Protein AF-A0A5D6UQH0-F1 (afdb_monomer_lite)

Sequence (222 aa):
MNPTPPPAPTNGVAILMAEIERIAQELRAYNKRDLPATKDQVEALVKLAERDRPLTLNVNSEAVAKQLLGKVDQQAKVFQDTGYQLINYLDDRQKALTTALDERVAALKAAEASLQATAQGIPRQVPLDVFANWRSTVGFTLGPVVLVLLTLLVTGHFSRVPKADLEQAQAEAAQYQQRNERLRKEGTFYYDQVQAYRKKFPKSAPYFPKYVPPAAPQAVAE

Radius of gyration: 34.89 Å; chains: 1; bounding box: 74×46×105 Å

Structure (mmCIF, N/CA/C/O backbone):
data_AF-A0A5D6UQH0-F1
#
_entry.id   AF-A0A5D6UQH0-F1
#
loop_
_atom_site.group_PDB
_atom_site.id
_atom_site.type_symbol
_atom_site.label_atom_id
_atom_site.label_alt_id
_atom_site.label_comp_id
_atom_site.label_asym_id
_atom_site.label_entity_id
_atom_site.label_seq_id
_atom_site.pdbx_PDB_ins_code
_atom_site.Cartn_x
_atom_site.Cartn_y
_atom_site.Cartn_z
_atom_site.occupancy
_atom_site.B_iso_or_equiv
_atom_site.auth_seq_id
_atom_site.auth_comp_id
_atom_site.auth_asym_id
_atom_site.auth_atom_id
_atom_site.pdbx_PDB_model_num
ATOM 1 N N . MET A 1 1 ? 4.243 -21.060 37.353 1.00 37.56 1 MET A N 1
ATOM 2 C CA . MET A 1 1 ? 5.474 -21.372 36.596 1.00 37.56 1 MET A CA 1
ATOM 3 C C . MET A 1 1 ? 5.614 -20.314 35.518 1.00 37.56 1 MET A C 1
ATOM 5 O O . MET A 1 1 ? 4.701 -20.182 34.716 1.00 37.56 1 MET A O 1
ATOM 9 N N . ASN A 1 2 ? 6.667 -19.499 35.580 1.00 40.62 2 ASN A N 1
ATOM 10 C CA . ASN A 1 2 ? 6.909 -18.418 34.622 1.00 40.62 2 ASN A CA 1
ATOM 11 C C . ASN A 1 2 ? 7.513 -19.023 33.343 1.00 40.62 2 ASN A C 1
ATOM 13 O O . ASN A 1 2 ? 8.544 -19.687 33.463 1.00 40.62 2 ASN A O 1
ATOM 17 N N . PRO A 1 3 ? 6.916 -18.848 32.151 1.00 51.72 3 PRO A N 1
ATOM 18 C CA . PRO A 1 3 ? 7.555 -19.271 30.916 1.00 51.72 3 PRO A CA 1
ATOM 19 C C . PRO A 1 3 ? 8.695 -18.301 30.589 1.00 51.72 3 PRO A C 1
ATOM 21 O O . PRO A 1 3 ? 8.508 -17.086 30.528 1.00 51.72 3 PRO A O 1
ATOM 24 N N . THR A 1 4 ? 9.894 -18.845 30.426 1.00 47.56 4 THR A N 1
ATOM 25 C CA . THR A 1 4 ? 11.074 -18.134 29.935 1.00 47.56 4 THR A CA 1
ATOM 26 C C . THR A 1 4 ? 10.791 -17.545 28.546 1.00 47.56 4 THR A C 1
ATOM 28 O O . THR A 1 4 ? 10.195 -18.233 27.713 1.00 47.56 4 THR A O 1
ATOM 31 N N . PRO A 1 5 ? 11.205 -16.295 28.267 1.00 52.41 5 PRO A N 1
ATOM 32 C CA . PRO A 1 5 ? 11.036 -15.707 26.946 1.00 52.41 5 PRO A CA 1
ATOM 33 C C . PRO A 1 5 ? 11.910 -16.447 25.914 1.00 52.41 5 PRO A C 1
ATOM 35 O O . PRO A 1 5 ? 13.062 -16.773 26.218 1.00 52.41 5 PRO A O 1
ATOM 38 N N . PRO A 1 6 ? 11.386 -16.733 24.708 1.00 61.78 6 PRO A N 1
ATOM 39 C CA . PRO A 1 6 ? 12.159 -17.356 23.640 1.00 61.78 6 PRO A CA 1
ATOM 40 C C . PRO A 1 6 ? 13.258 -16.409 23.115 1.00 61.78 6 PRO A C 1
ATOM 42 O O . PRO A 1 6 ? 13.116 -15.186 23.212 1.00 61.78 6 PRO A O 1
ATOM 45 N N . PRO A 1 7 ? 14.367 -16.954 22.577 1.00 58.75 7 PRO A N 1
ATOM 46 C CA . PRO A 1 7 ? 15.503 -16.168 22.102 1.00 58.75 7 PRO A CA 1
ATOM 47 C C . PRO A 1 7 ? 15.103 -15.212 20.972 1.00 58.75 7 PRO A C 1
ATOM 49 O O . PRO A 1 7 ? 14.311 -15.561 20.097 1.00 58.75 7 PRO A O 1
ATOM 52 N N . ALA A 1 8 ? 15.671 -14.002 21.000 1.00 54.31 8 ALA A N 1
ATOM 53 C CA . ALA A 1 8 ? 15.358 -12.936 20.056 1.00 54.31 8 ALA A CA 1
ATOM 54 C C . ALA A 1 8 ? 15.747 -13.326 18.611 1.00 54.31 8 ALA A C 1
ATOM 56 O O . ALA A 1 8 ? 16.913 -13.643 18.360 1.00 54.31 8 ALA A O 1
ATOM 57 N N . PRO A 1 9 ? 14.803 -13.294 17.655 1.00 55.50 9 PRO A N 1
ATOM 58 C CA . PRO A 1 9 ? 15.081 -13.621 16.263 1.00 55.50 9 PRO A CA 1
ATOM 59 C C . PRO A 1 9 ? 15.884 -12.515 15.555 1.00 55.50 9 PRO A C 1
ATOM 61 O O . PRO A 1 9 ? 15.473 -11.360 15.516 1.00 55.50 9 PRO A O 1
ATOM 64 N N . THR A 1 10 ? 17.015 -12.878 14.943 1.00 59.31 10 THR A N 1
ATOM 65 C CA . THR A 1 10 ? 17.959 -11.980 14.241 1.00 59.31 10 THR A CA 1
ATOM 66 C C . THR A 1 10 ? 17.607 -11.680 12.775 1.00 59.31 10 THR A C 1
ATOM 68 O O . THR A 1 10 ? 18.352 -10.971 12.107 1.00 59.31 10 THR A O 1
ATOM 71 N N . ASN A 1 11 ? 16.469 -12.169 12.270 1.00 63.00 11 ASN A N 1
ATOM 72 C CA . ASN A 1 11 ? 15.988 -11.928 10.903 1.00 63.00 11 ASN A CA 1
ATOM 73 C C . ASN A 1 11 ? 14.581 -11.317 10.931 1.00 63.00 11 ASN A C 1
ATOM 75 O O . ASN A 1 11 ? 13.719 -11.803 11.659 1.00 63.00 11 ASN A O 1
ATOM 79 N N . GLY A 1 12 ? 14.315 -10.303 10.096 1.00 57.12 12 GLY A N 1
ATOM 80 C CA . GLY A 1 12 ? 13.026 -9.586 10.062 1.00 57.12 12 GLY A CA 1
ATOM 81 C C . GLY A 1 12 ? 11.801 -10.488 9.851 1.00 57.12 12 GLY A C 1
ATOM 82 O O . GLY A 1 12 ? 10.748 -10.251 10.431 1.00 57.12 12 GLY A O 1
ATOM 83 N N . VAL A 1 13 ? 11.959 -11.590 9.112 1.00 65.00 13 VAL A N 1
ATOM 84 C CA . VAL A 1 13 ? 10.914 -12.617 8.934 1.00 65.00 13 VAL A CA 1
ATOM 85 C C . VAL A 1 13 ? 10.628 -13.376 10.234 1.00 65.00 13 VAL A C 1
ATOM 87 O O . VAL A 1 13 ? 9.483 -13.692 10.541 1.00 65.00 13 VAL A O 1
ATOM 90 N N . ALA A 1 14 ? 11.659 -13.641 11.032 1.00 63.66 14 ALA A N 1
ATOM 91 C CA . ALA A 1 14 ? 11.513 -14.327 12.306 1.00 63.66 14 ALA A CA 1
ATOM 92 C C . ALA A 1 14 ? 10.948 -13.395 13.400 1.00 63.66 14 ALA A C 1
ATOM 94 O O . ALA A 1 14 ? 10.237 -13.869 14.283 1.00 63.66 14 ALA A O 1
ATOM 95 N N . ILE A 1 15 ? 11.164 -12.076 13.294 1.00 67.94 15 ILE A N 1
ATOM 96 C CA . ILE A 1 15 ? 10.461 -11.065 14.105 1.00 67.94 15 ILE A CA 1
ATOM 97 C C . ILE A 1 15 ? 8.959 -11.074 13.780 1.00 67.94 15 ILE A C 1
ATOM 99 O O . ILE A 1 15 ? 8.143 -11.173 14.692 1.00 67.94 15 ILE A O 1
ATOM 103 N N . LEU A 1 16 ? 8.596 -11.070 12.491 1.00 66.31 16 LEU A N 1
ATOM 104 C CA . LEU A 1 16 ? 7.194 -11.128 12.057 1.00 66.31 16 LEU A CA 1
ATOM 105 C C . LEU A 1 16 ? 6.498 -12.424 12.496 1.00 66.31 16 LEU A C 1
ATOM 107 O O . LEU A 1 16 ? 5.366 -12.385 12.969 1.00 66.31 16 LEU A O 1
ATOM 111 N N . MET A 1 17 ? 7.173 -13.571 12.397 1.00 74.94 17 MET A N 1
ATOM 112 C CA . MET A 1 17 ? 6.624 -14.844 12.882 1.00 74.94 17 MET A CA 1
ATOM 113 C C . MET A 1 17 ? 6.407 -14.843 14.399 1.00 74.94 17 MET A C 1
ATOM 115 O O . MET A 1 17 ? 5.362 -15.302 14.862 1.00 74.94 17 MET A O 1
ATOM 119 N N . ALA A 1 18 ? 7.335 -14.271 15.172 1.00 73.50 18 ALA A N 1
ATOM 120 C CA . ALA A 1 18 ? 7.172 -14.124 16.616 1.00 73.50 18 ALA A CA 1
ATOM 121 C C . ALA A 1 18 ? 6.007 -13.179 16.979 1.00 73.50 18 ALA A C 1
ATOM 123 O O . ALA A 1 18 ? 5.261 -13.451 17.921 1.00 73.50 18 ALA A O 1
ATOM 124 N N . GLU A 1 19 ? 5.800 -12.100 16.218 1.00 70.88 19 GLU A N 1
ATOM 125 C CA . GLU A 1 19 ? 4.645 -11.208 16.390 1.00 70.88 19 GLU A CA 1
ATOM 126 C C . GLU A 1 19 ? 3.320 -11.893 16.038 1.00 70.88 19 GLU A C 1
ATOM 128 O O . GLU A 1 19 ? 2.348 -11.759 16.782 1.00 70.88 19 GLU A O 1
ATOM 133 N N . ILE A 1 20 ? 3.275 -12.682 14.961 1.00 75.62 20 ILE A N 1
ATOM 134 C CA . ILE A 1 20 ? 2.084 -13.453 14.574 1.00 75.62 20 ILE A CA 1
ATOM 135 C C . ILE A 1 20 ? 1.725 -14.475 15.656 1.00 75.62 20 ILE A C 1
ATOM 137 O O . ILE A 1 20 ? 0.556 -14.596 16.033 1.00 75.62 20 ILE A O 1
ATOM 141 N N . GLU A 1 21 ? 2.713 -15.192 16.193 1.00 77.25 21 GLU A N 1
ATOM 142 C CA . GLU A 1 21 ? 2.494 -16.142 17.285 1.00 77.25 21 GLU A CA 1
ATOM 143 C C . GLU A 1 21 ? 2.013 -15.446 18.560 1.00 77.25 21 GLU A C 1
ATOM 145 O O . GLU A 1 21 ? 1.088 -15.936 19.216 1.00 77.25 21 GLU A O 1
ATOM 150 N N . ARG A 1 22 ? 2.572 -14.275 18.879 1.00 82.88 22 ARG A N 1
ATOM 151 C CA . ARG A 1 22 ? 2.122 -13.453 20.004 1.00 82.88 22 ARG A CA 1
ATOM 152 C C . ARG A 1 22 ? 0.673 -12.996 19.825 1.00 82.88 22 ARG A C 1
ATOM 154 O O . ARG A 1 22 ? -0.133 -13.190 20.732 1.00 82.88 22 ARG A O 1
ATOM 161 N N . ILE A 1 23 ? 0.310 -12.465 18.657 1.00 71.62 23 ILE A N 1
ATOM 162 C CA . ILE A 1 23 ? -1.062 -12.030 18.349 1.00 71.62 23 ILE A CA 1
ATOM 163 C C . ILE A 1 23 ? -2.035 -13.218 18.415 1.00 71.62 23 ILE A C 1
ATOM 165 O O . ILE A 1 23 ? -3.137 -13.097 18.950 1.00 71.62 23 ILE 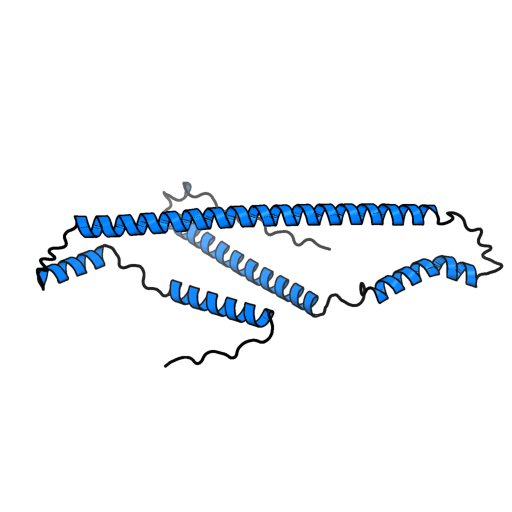A O 1
ATOM 169 N N . ALA A 1 24 ? -1.632 -14.398 17.937 1.00 73.06 24 ALA A N 1
ATOM 170 C CA . ALA A 1 24 ? -2.446 -15.609 18.022 1.00 73.06 24 ALA A CA 1
ATOM 171 C C . ALA A 1 24 ? -2.659 -16.078 19.474 1.00 73.06 24 ALA A C 1
ATOM 173 O O . ALA A 1 24 ? -3.741 -16.565 19.819 1.00 73.06 24 ALA A O 1
ATOM 174 N N . GLN A 1 25 ? -1.651 -15.933 20.336 1.00 74.38 25 GLN A N 1
ATOM 175 C CA . GLN A 1 25 ? -1.775 -16.215 21.766 1.00 74.38 25 GLN A CA 1
ATOM 176 C C . GLN A 1 25 ? -2.671 -15.192 22.472 1.00 74.38 25 GLN A C 1
ATOM 178 O O . GLN A 1 25 ? -3.535 -15.595 23.252 1.00 74.38 25 GLN A O 1
ATOM 183 N N . GLU A 1 26 ? -2.535 -13.904 22.151 1.00 71.06 26 GLU A N 1
ATOM 184 C CA . GLU A 1 26 ? -3.405 -12.843 22.667 1.00 71.06 26 GLU A CA 1
ATOM 185 C C . GLU A 1 26 ? -4.867 -13.079 22.246 1.00 71.06 26 GLU A C 1
ATOM 187 O O . GLU A 1 26 ? -5.757 -13.059 23.094 1.00 71.06 26 GLU A O 1
ATOM 192 N N . LEU A 1 27 ? -5.133 -13.436 20.985 1.00 67.56 27 LEU A N 1
ATOM 193 C CA . LEU A 1 27 ? -6.477 -13.787 20.502 1.00 67.56 27 LEU A CA 1
ATOM 194 C C . LEU A 1 27 ? -7.054 -15.030 21.192 1.00 67.56 27 LEU A C 1
ATOM 196 O O . LEU A 1 27 ? -8.237 -15.056 21.533 1.00 67.56 27 LEU A O 1
ATOM 200 N N . ARG A 1 28 ? -6.236 -16.059 21.449 1.00 70.12 28 ARG A N 1
ATOM 201 C CA . ARG A 1 28 ? -6.667 -17.229 22.236 1.00 70.12 28 ARG A CA 1
ATOM 202 C C . ARG A 1 28 ? -6.959 -16.867 23.688 1.00 70.12 28 ARG A C 1
ATOM 204 O O . ARG A 1 28 ? -7.869 -17.455 24.263 1.00 70.12 28 ARG A O 1
ATOM 211 N N . ALA A 1 29 ? -6.216 -15.933 24.277 1.00 69.38 29 ALA A N 1
ATOM 212 C CA . ALA A 1 29 ? -6.487 -15.429 25.619 1.00 69.38 29 ALA A CA 1
ATOM 213 C C . ALA A 1 29 ? -7.780 -14.598 25.655 1.00 69.38 29 ALA A C 1
ATOM 215 O O . ALA A 1 29 ? -8.591 -14.782 26.559 1.00 69.38 29 ALA A O 1
ATOM 216 N N . TYR A 1 30 ? -8.031 -13.769 24.636 1.00 61.66 30 TYR A N 1
ATOM 217 C CA . TYR A 1 30 ? -9.292 -13.037 24.481 1.00 61.66 30 TYR A CA 1
ATOM 218 C C . TYR A 1 30 ? -10.493 -13.967 24.286 1.00 61.66 30 TYR A C 1
ATOM 220 O O . TYR A 1 30 ? -11.539 -13.731 24.879 1.00 61.66 30 TYR A O 1
ATOM 228 N N . ASN A 1 31 ? -10.337 -15.055 23.528 1.00 64.94 31 ASN A N 1
ATOM 229 C CA . ASN A 1 31 ? -11.395 -16.051 23.329 1.00 64.94 31 ASN A CA 1
ATOM 230 C C . ASN A 1 31 ? -11.619 -16.960 24.557 1.00 64.94 31 ASN A C 1
ATOM 232 O O . ASN A 1 31 ? -12.625 -17.656 24.642 1.00 64.94 31 ASN A O 1
ATOM 236 N N . LYS A 1 32 ? -10.669 -16.980 25.501 1.00 63.38 32 LYS A N 1
ATOM 237 C CA . LYS A 1 32 ? -10.769 -17.682 26.792 1.00 63.38 32 LYS A CA 1
ATOM 238 C C . LYS A 1 32 ? -11.183 -16.770 27.943 1.00 63.38 32 LYS A C 1
ATOM 240 O O . LYS A 1 32 ? -11.282 -17.241 29.072 1.00 63.38 32 LYS A O 1
ATOM 245 N N . ARG A 1 33 ? -11.370 -15.474 27.691 1.00 50.66 33 ARG A N 1
ATOM 246 C CA . ARG A 1 33 ? -11.901 -14.560 28.695 1.00 50.66 33 ARG A CA 1
ATOM 247 C C . ARG A 1 33 ? -13.340 -14.984 28.953 1.00 50.66 33 ARG A C 1
ATOM 249 O O . ARG A 1 33 ? -14.122 -15.067 28.007 1.00 50.66 33 ARG A O 1
ATOM 256 N N . ASP A 1 34 ? -13.662 -15.275 30.2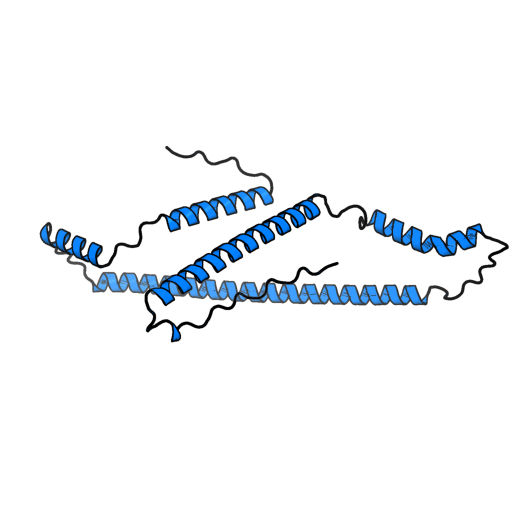09 1.00 62.31 34 ASP A N 1
ATOM 257 C CA . ASP A 1 34 ? -15.043 -15.533 30.598 1.00 62.31 34 ASP A CA 1
ATOM 258 C C . ASP A 1 34 ? -15.913 -14.384 30.080 1.00 62.31 34 ASP A C 1
ATOM 260 O O . ASP A 1 34 ? -15.512 -13.213 30.138 1.00 62.31 34 ASP A O 1
ATOM 264 N N . LEU A 1 35 ? -17.069 -14.731 29.501 1.00 59.06 35 LEU A N 1
ATOM 265 C CA . LEU A 1 35 ? -18.043 -13.751 29.029 1.00 59.06 35 LEU A CA 1
ATOM 266 C C . LEU A 1 35 ? -18.232 -12.682 30.118 1.00 59.06 35 LEU A C 1
ATOM 268 O O . LEU A 1 35 ? -18.265 -13.039 31.301 1.00 59.06 35 LEU A O 1
ATOM 272 N N . PRO A 1 36 ? -18.340 -11.388 29.758 1.00 60.50 36 PRO A N 1
ATOM 273 C CA . PRO A 1 36 ? -18.623 -10.354 30.743 1.00 60.50 36 PRO A CA 1
ATOM 274 C C . PRO A 1 36 ? -19.823 -10.803 31.574 1.00 60.50 36 PRO A C 1
ATOM 276 O O . PRO A 1 36 ? -20.811 -11.279 31.008 1.00 60.50 36 PRO A O 1
ATOM 279 N N . ALA A 1 37 ? -19.681 -10.727 32.902 1.00 60.34 37 ALA A N 1
ATOM 280 C CA . ALA A 1 37 ? -20.666 -11.235 33.846 1.00 60.34 37 ALA A CA 1
ATOM 281 C C . ALA A 1 37 ? -22.071 -10.834 33.389 1.00 60.34 37 ALA A C 1
ATOM 283 O O . ALA A 1 37 ? -22.340 -9.661 33.110 1.00 60.34 37 ALA A O 1
ATOM 284 N N . THR A 1 38 ? -22.946 -11.828 33.249 1.00 60.78 38 THR A N 1
ATOM 285 C CA . THR A 1 38 ? -24.325 -11.578 32.821 1.00 60.78 38 THR A CA 1
ATOM 286 C C . THR A 1 38 ? -24.995 -10.628 33.810 1.00 60.78 38 THR A C 1
ATOM 288 O O . THR A 1 38 ? -24.679 -10.632 35.001 1.00 60.78 38 THR A O 1
ATOM 291 N N . LYS A 1 39 ? -25.912 -9.786 33.322 1.00 57.28 39 LYS A N 1
ATOM 292 C CA . LYS A 1 39 ? -26.594 -8.763 34.131 1.00 57.28 39 LYS A CA 1
ATOM 293 C C . LYS A 1 39 ? -27.170 -9.342 35.434 1.00 57.28 39 LYS A C 1
ATOM 295 O O . LYS A 1 39 ? -27.012 -8.741 36.492 1.00 57.28 39 LYS A O 1
ATOM 300 N N . ASP A 1 40 ? -27.701 -10.560 35.363 1.00 67.38 40 ASP A N 1
ATOM 301 C CA . ASP A 1 40 ? -28.273 -11.288 36.499 1.00 67.38 40 ASP A CA 1
ATOM 302 C C . ASP A 1 40 ? -27.225 -11.679 37.561 1.00 67.38 40 ASP A C 1
ATOM 304 O O . ASP A 1 40 ? -27.509 -11.661 38.758 1.00 67.38 40 ASP A O 1
ATOM 308 N N . GLN A 1 41 ? -25.988 -11.989 37.155 1.00 60.66 41 GLN A N 1
ATOM 309 C CA . GLN A 1 41 ? -24.883 -12.302 38.072 1.00 60.66 41 GLN A CA 1
ATOM 310 C C . GLN A 1 41 ? -24.365 -11.050 38.790 1.00 60.66 41 GLN A C 1
ATOM 312 O O . GLN A 1 41 ? -24.006 -11.119 39.966 1.00 60.66 41 GLN A O 1
ATOM 317 N N . VAL A 1 42 ? -24.359 -9.903 38.105 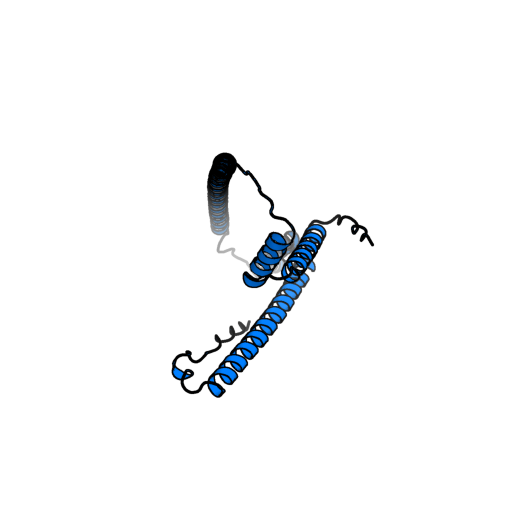1.00 64.75 42 VAL A N 1
ATOM 318 C CA . VAL A 1 42 ? -24.011 -8.612 38.716 1.00 64.75 42 VAL A CA 1
ATOM 319 C C . VAL A 1 42 ? -25.097 -8.187 39.705 1.00 64.75 42 VAL A C 1
ATOM 321 O O . VAL A 1 42 ? -24.772 -7.812 40.827 1.00 64.75 42 VAL A O 1
ATOM 324 N N . GLU A 1 43 ? -26.378 -8.325 39.353 1.00 68.75 43 GLU A N 1
ATOM 325 C CA . GLU A 1 43 ? -27.493 -8.029 40.266 1.00 68.75 43 GLU A CA 1
ATOM 326 C C . GLU A 1 43 ? -27.510 -8.951 41.499 1.00 68.75 43 GLU A C 1
ATOM 328 O O . GLU A 1 43 ? -27.779 -8.492 42.610 1.00 68.75 43 GLU A O 1
ATOM 333 N N . ALA A 1 44 ? -27.169 -10.235 41.341 1.00 69.19 44 ALA A N 1
ATOM 334 C CA . ALA A 1 44 ? -27.036 -11.167 42.461 1.00 69.19 44 ALA A CA 1
ATOM 335 C C . ALA A 1 44 ? -25.878 -10.793 43.406 1.00 69.19 44 ALA A C 1
ATOM 337 O O . ALA A 1 44 ? -26.044 -10.852 44.625 1.00 69.19 44 ALA A O 1
ATOM 338 N N . LEU A 1 45 ? -24.732 -10.364 42.865 1.00 64.25 45 LEU A N 1
ATOM 339 C CA . LEU A 1 45 ? -23.597 -9.884 43.661 1.00 64.25 45 LEU A CA 1
ATOM 340 C C . LEU A 1 45 ? -23.904 -8.563 44.373 1.00 64.25 45 LEU A C 1
ATOM 342 O O . LEU A 1 45 ? -23.516 -8.404 45.527 1.00 64.25 45 LEU A O 1
ATOM 346 N N . VAL A 1 46 ? -24.635 -7.648 43.727 1.00 69.81 46 VAL A N 1
ATOM 347 C CA . VAL A 1 46 ? -25.090 -6.392 44.344 1.00 69.81 46 VAL A CA 1
ATOM 348 C C . VAL A 1 46 ? -26.035 -6.680 45.512 1.00 69.81 46 VAL A C 1
ATOM 350 O O . VAL A 1 46 ? -25.791 -6.190 46.609 1.00 69.81 46 VAL A O 1
ATOM 353 N N . LYS A 1 47 ? -27.026 -7.568 45.345 1.00 68.62 47 LYS A N 1
ATOM 354 C CA . LYS A 1 47 ? -27.934 -7.966 46.439 1.00 68.62 47 LYS A CA 1
ATOM 355 C C . LYS A 1 47 ? -27.219 -8.668 47.597 1.00 68.62 47 LYS A C 1
ATOM 357 O O . LYS A 1 47 ? -27.590 -8.479 48.753 1.00 68.62 47 LYS A O 1
ATOM 362 N N . LEU A 1 48 ? -26.203 -9.484 47.305 1.00 63.16 48 LEU A N 1
ATOM 363 C CA . LEU A 1 48 ? -25.394 -10.140 48.336 1.00 63.16 48 LEU A CA 1
ATOM 364 C C . LEU A 1 48 ? -24.520 -9.121 49.092 1.00 63.16 48 LEU A C 1
ATOM 366 O O . LEU A 1 48 ? -24.394 -9.201 50.312 1.00 63.16 48 LEU A O 1
ATOM 370 N N . ALA A 1 49 ? -23.959 -8.141 48.378 1.00 58.22 49 ALA A N 1
ATOM 371 C CA . ALA A 1 49 ? -23.140 -7.074 48.948 1.00 58.22 49 ALA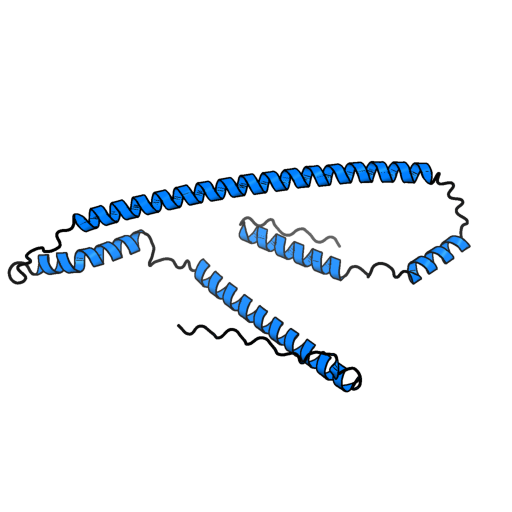 A CA 1
ATOM 372 C C . ALA A 1 49 ? -23.960 -6.073 49.785 1.00 58.22 49 ALA A C 1
ATOM 374 O O . ALA A 1 49 ? -23.502 -5.660 50.850 1.00 58.22 49 ALA A O 1
ATOM 375 N N . GLU A 1 50 ? -25.180 -5.735 49.356 1.00 59.66 50 GLU A N 1
ATOM 376 C CA . GLU A 1 50 ? -26.119 -4.876 50.094 1.00 59.66 50 GLU A CA 1
ATOM 377 C C . GLU A 1 50 ? -26.584 -5.508 51.414 1.00 59.66 50 GLU A C 1
ATOM 379 O O . GLU A 1 50 ? -26.838 -4.794 52.384 1.00 59.66 50 GLU A O 1
ATOM 384 N N . ARG A 1 51 ? -26.659 -6.846 51.477 1.00 62.09 51 ARG A N 1
ATOM 385 C CA . ARG A 1 51 ? -27.062 -7.580 52.684 1.00 62.09 51 ARG A CA 1
ATOM 386 C C . ARG A 1 51 ? -25.986 -7.581 53.773 1.00 62.09 51 ARG A C 1
ATOM 388 O O . ARG A 1 51 ? -26.323 -7.473 54.949 1.00 62.09 51 ARG A O 1
ATOM 395 N N . ASP A 1 52 ? -24.713 -7.720 53.399 1.00 55.38 52 ASP A N 1
ATOM 396 C CA . ASP A 1 52 ? -23.633 -7.981 54.364 1.00 55.38 52 ASP A CA 1
ATOM 397 C C . ASP A 1 52 ? -22.868 -6.712 54.799 1.00 55.38 52 ASP A C 1
ATOM 399 O O . ASP A 1 52 ? -22.197 -6.732 55.834 1.00 55.38 52 ASP A O 1
ATOM 403 N N . ARG A 1 53 ? -22.981 -5.584 54.077 1.00 48.59 53 ARG A N 1
ATOM 404 C CA . ARG A 1 53 ? -22.501 -4.266 54.539 1.00 48.59 53 ARG A CA 1
ATOM 405 C C . ARG A 1 53 ? -23.349 -3.138 53.944 1.00 48.59 53 ARG A C 1
ATOM 407 O O . ARG A 1 53 ? -23.228 -2.890 52.745 1.00 48.59 53 ARG A O 1
ATOM 414 N N . PRO A 1 54 ? -24.096 -2.355 54.743 1.00 46.19 54 PRO A N 1
ATOM 415 C CA . PRO A 1 54 ? -24.606 -1.081 54.263 1.00 46.19 54 PRO A CA 1
ATOM 416 C C . PRO A 1 54 ? -23.409 -0.132 54.116 1.00 46.19 54 PRO A C 1
ATOM 418 O O . PRO A 1 54 ? -23.022 0.565 55.052 1.00 46.19 54 PRO A O 1
ATOM 421 N N . LEU A 1 55 ? -22.755 -0.144 52.954 1.00 52.34 55 LEU A N 1
ATOM 422 C CA . LEU A 1 55 ? -21.798 0.894 52.596 1.00 52.34 55 LEU A CA 1
ATOM 423 C C . LEU A 1 55 ? -22.593 2.176 52.359 1.00 52.34 55 LEU A C 1
ATOM 425 O O . LEU A 1 55 ? -23.070 2.438 51.258 1.00 52.34 55 LEU A O 1
ATOM 429 N N . THR A 1 56 ? -22.703 3.006 53.392 1.00 48.44 56 THR A N 1
ATOM 430 C CA . THR A 1 56 ? -22.986 4.434 53.241 1.00 48.44 56 THR A CA 1
ATOM 431 C C . THR A 1 56 ? -21.767 5.099 52.601 1.00 48.44 56 THR A C 1
ATOM 433 O O . THR A 1 56 ? -20.981 5.808 53.225 1.00 48.44 56 THR A O 1
ATOM 436 N N . LEU A 1 57 ? -21.579 4.822 51.313 1.00 49.12 57 LEU A N 1
ATOM 437 C CA . LEU A 1 57 ? -20.655 5.531 50.450 1.00 49.12 57 LEU A CA 1
ATOM 438 C C . LEU A 1 57 ? -21.237 6.929 50.237 1.00 49.12 57 LEU A C 1
ATOM 440 O O . LEU A 1 57 ? -22.031 7.165 49.330 1.00 49.12 57 LEU A O 1
ATOM 444 N N . ASN A 1 58 ? -20.842 7.860 51.103 1.00 47.75 58 ASN A N 1
ATOM 445 C CA . ASN A 1 58 ? -21.048 9.288 50.902 1.00 47.75 58 ASN A CA 1
ATOM 446 C C . ASN A 1 58 ? -20.096 9.759 49.787 1.00 47.75 58 ASN A C 1
ATOM 448 O O . ASN A 1 58 ? -19.129 10.484 50.019 1.00 47.75 58 ASN A O 1
ATOM 452 N N . VAL A 1 59 ? -20.293 9.235 48.575 1.00 52.88 59 VAL A N 1
ATOM 453 C CA . VAL A 1 59 ? -19.610 9.730 47.388 1.00 52.88 59 VAL A CA 1
ATOM 454 C C . VAL A 1 59 ? -20.361 10.982 46.999 1.00 52.88 59 VAL A C 1
ATOM 456 O O . VAL A 1 59 ? -21.551 10.933 46.702 1.00 52.88 59 VAL A O 1
ATOM 459 N N . ASN A 1 60 ? -19.673 12.115 47.019 1.00 56.34 60 ASN A N 1
ATOM 460 C CA . ASN A 1 60 ? -20.214 13.342 46.469 1.00 56.34 60 ASN A CA 1
ATOM 461 C C . ASN A 1 60 ? -20.287 13.153 44.941 1.00 56.34 60 ASN A C 1
ATOM 463 O O . ASN A 1 60 ? -19.318 13.406 44.223 1.00 56.34 60 ASN A O 1
ATOM 467 N N . SER A 1 61 ? -21.391 12.568 44.466 1.00 56.28 61 SER A N 1
ATOM 468 C CA . SER A 1 61 ? -21.590 12.076 43.096 1.00 56.28 61 SER A CA 1
ATOM 469 C C . SER A 1 61 ? -21.309 13.148 42.044 1.00 56.28 61 SER A C 1
ATOM 471 O O . SER A 1 61 ? -20.824 12.850 40.957 1.00 56.28 61 SER A O 1
ATOM 473 N N . GLU A 1 62 ? -21.531 14.412 42.402 1.00 59.88 62 GLU A N 1
ATOM 474 C CA . GLU A 1 62 ? -21.224 15.585 41.586 1.00 59.88 62 GLU A CA 1
ATOM 475 C C . GLU A 1 62 ? -19.718 15.807 41.380 1.00 59.88 62 GLU A C 1
ATOM 477 O O . GLU A 1 62 ? -19.282 16.165 40.284 1.00 59.88 62 GLU A O 1
ATOM 482 N N . ALA A 1 63 ? -18.902 15.570 42.411 1.00 65.81 63 ALA A N 1
ATOM 483 C CA . ALA A 1 63 ? -17.451 15.720 42.333 1.00 65.81 63 ALA A CA 1
ATOM 484 C C . ALA A 1 63 ? -16.824 14.621 41.463 1.00 65.81 63 ALA A C 1
ATOM 486 O O . ALA A 1 63 ? -15.960 14.902 40.632 1.00 65.81 63 ALA A O 1
ATOM 487 N N . VAL A 1 64 ? -17.312 13.384 41.595 1.00 64.69 64 VAL A N 1
ATOM 488 C CA . VAL A 1 64 ? -16.866 12.258 40.760 1.00 64.69 64 VAL A CA 1
ATOM 489 C C . VAL A 1 64 ? -17.321 12.437 39.311 1.00 64.69 64 VAL A C 1
ATOM 491 O O . VAL A 1 64 ? -16.523 12.223 38.399 1.00 64.69 64 VAL A O 1
ATOM 494 N N . ALA A 1 65 ? -18.550 12.910 39.082 1.00 66.69 65 ALA A N 1
ATOM 495 C CA . ALA A 1 65 ? -19.041 13.225 37.741 1.00 66.69 65 ALA A CA 1
ATOM 496 C C . ALA A 1 65 ? -18.208 14.326 37.063 1.00 66.69 65 ALA A C 1
ATOM 498 O O . ALA A 1 65 ? -17.795 14.150 35.919 1.00 66.69 65 ALA A O 1
ATOM 499 N N . LYS A 1 66 ? -17.877 15.420 37.769 1.00 70.75 66 LYS A N 1
ATOM 500 C CA . LYS A 1 66 ? -16.989 16.477 37.245 1.00 70.75 66 LYS A CA 1
ATOM 501 C C . LYS A 1 66 ? -15.592 15.958 36.912 1.00 70.75 66 LYS A C 1
ATOM 503 O O . LYS A 1 66 ? -15.026 16.331 35.887 1.00 70.75 66 LYS A O 1
ATOM 508 N N . GLN A 1 67 ? -15.036 15.087 37.752 1.00 70.25 67 GLN A N 1
ATOM 509 C CA . GLN A 1 67 ? -13.705 14.527 37.529 1.00 70.25 67 GLN A CA 1
ATOM 510 C C . GLN A 1 67 ? -13.680 13.538 36.352 1.00 70.25 67 GLN A C 1
ATOM 512 O O . GLN A 1 67 ? -12.708 13.511 35.596 1.00 70.25 67 GLN A O 1
ATOM 517 N N . LEU A 1 68 ? -14.749 12.756 36.167 1.00 70.62 68 LEU A N 1
ATOM 518 C CA . LEU A 1 68 ? -14.918 11.874 35.011 1.00 70.62 68 LEU A CA 1
ATOM 519 C C . LEU A 1 68 ? -15.124 12.673 33.720 1.00 70.62 68 LEU A C 1
ATOM 521 O O . LEU A 1 68 ? -14.434 12.397 32.744 1.00 70.62 68 LEU A O 1
ATOM 525 N N . LEU A 1 69 ? -15.986 13.695 33.728 1.00 73.69 69 LEU A N 1
ATOM 526 C CA . LEU A 1 69 ? -16.214 14.576 32.575 1.00 73.69 69 LEU A CA 1
ATOM 527 C C . LEU A 1 69 ? -14.922 15.268 32.124 1.00 73.69 69 LEU A C 1
ATOM 529 O O . LEU A 1 69 ? -14.572 15.191 30.952 1.00 73.69 69 LEU A O 1
ATOM 533 N N . GLY A 1 70 ? -14.143 15.832 33.055 1.00 78.38 70 GLY A N 1
ATOM 534 C CA . GLY A 1 70 ? -12.866 16.469 32.713 1.00 78.38 70 GLY A CA 1
ATOM 535 C C . GLY A 1 70 ? -11.840 15.504 32.101 1.00 78.38 70 GLY A C 1
ATOM 536 O O . GLY A 1 70 ? -11.082 15.888 31.209 1.00 78.38 70 GLY A O 1
ATOM 537 N N . LYS A 1 71 ? -11.831 14.234 32.532 1.00 79.12 71 LYS A N 1
ATOM 538 C CA . LYS A 1 71 ? -10.978 13.198 31.926 1.00 79.12 71 LYS A CA 1
ATOM 539 C C . LYS A 1 71 ? -11.475 12.762 30.549 1.00 79.12 71 LYS A C 1
ATOM 541 O O . LYS A 1 71 ? -10.648 12.522 29.673 1.00 79.12 71 LYS A O 1
ATOM 546 N N . VAL A 1 72 ? -12.790 12.676 30.354 1.00 80.88 72 VAL A N 1
ATOM 547 C CA . VAL A 1 72 ? -13.393 12.369 29.049 1.00 80.88 72 VAL A CA 1
ATOM 548 C C . VAL A 1 72 ? -13.093 13.484 28.047 1.00 80.88 72 VAL A C 1
ATOM 550 O O . VAL A 1 72 ? -12.670 13.178 26.938 1.00 80.88 72 VAL A O 1
ATOM 553 N N . ASP A 1 73 ? -13.187 14.754 28.443 1.00 83.44 73 ASP A N 1
ATOM 554 C CA . ASP A 1 73 ? -12.845 15.889 27.574 1.00 83.44 73 ASP A CA 1
ATOM 555 C C . ASP A 1 73 ? -11.359 15.901 27.187 1.00 83.44 73 ASP A C 1
ATOM 557 O O . ASP A 1 73 ? -11.008 16.163 26.034 1.00 83.44 73 ASP A O 1
ATOM 561 N N . GLN A 1 74 ? -10.464 15.570 28.126 1.00 82.44 74 GLN A N 1
ATOM 562 C CA . GLN A 1 74 ? -9.040 15.401 27.821 1.00 82.44 74 GLN A CA 1
ATOM 563 C C . GLN A 1 74 ? -8.798 14.250 26.842 1.00 82.44 74 GLN A C 1
ATOM 565 O O . GLN A 1 74 ? -8.042 14.413 25.886 1.00 82.44 74 GLN A O 1
ATOM 570 N N . GLN A 1 75 ? -9.445 13.101 27.047 1.00 78.12 75 GLN A N 1
ATOM 571 C CA . GLN A 1 75 ? -9.319 11.964 26.136 1.00 78.12 75 GLN A CA 1
ATOM 572 C C . GLN A 1 75 ? -9.903 12.267 24.753 1.00 78.12 75 GLN A C 1
ATOM 574 O O . GLN A 1 75 ? -9.293 11.894 23.754 1.00 78.12 75 GLN A O 1
ATOM 579 N N . ALA A 1 76 ? -11.027 12.982 24.682 1.00 85.38 76 ALA A N 1
ATOM 580 C CA . ALA A 1 76 ? -11.634 13.407 23.428 1.00 85.38 76 ALA A CA 1
ATOM 581 C C . ALA A 1 76 ? -10.690 14.319 22.633 1.00 85.38 76 ALA A C 1
ATOM 583 O O . ALA A 1 76 ? -10.492 14.084 21.443 1.00 85.38 76 ALA A O 1
ATOM 584 N N . LYS A 1 77 ? -10.032 15.286 23.293 1.00 88.62 77 LYS A N 1
ATOM 585 C CA . LYS A 1 77 ? -9.008 16.131 22.655 1.00 88.62 77 LYS A CA 1
ATOM 586 C C . LYS A 1 77 ? -7.826 15.324 22.129 1.00 88.62 77 LYS A C 1
ATOM 588 O O . LYS A 1 77 ? -7.461 15.487 20.973 1.00 88.62 77 LYS A O 1
ATOM 593 N N . VAL A 1 78 ? -7.279 14.408 22.931 1.00 88.69 78 VAL A N 1
ATOM 594 C CA . VAL A 1 78 ? -6.158 13.554 22.498 1.00 88.69 78 VAL A CA 1
ATOM 595 C C . VAL A 1 78 ? -6.547 12.700 21.290 1.00 88.69 78 VAL A C 1
ATOM 597 O O . VAL A 1 78 ? -5.765 12.576 20.349 1.00 88.69 78 VAL A O 1
ATOM 600 N N . PHE A 1 79 ? -7.760 12.140 21.280 1.00 87.38 79 PHE A N 1
ATOM 601 C CA . PHE A 1 79 ? -8.274 11.401 20.127 1.00 87.38 79 PHE A CA 1
ATOM 602 C C . PHE A 1 79 ? -8.407 12.286 18.889 1.00 87.38 79 PHE A C 1
ATOM 604 O O . PHE A 1 79 ? -8.036 11.861 17.797 1.00 87.38 79 PHE A O 1
ATOM 611 N N . GLN A 1 80 ? -8.914 13.507 19.055 1.00 90.69 80 GLN A N 1
ATOM 612 C CA . GLN A 1 80 ? -9.089 14.452 17.960 1.00 90.69 80 GLN A CA 1
ATOM 613 C C . GLN A 1 80 ? -7.737 14.878 17.370 1.00 90.69 80 GLN A C 1
ATOM 615 O O . GLN A 1 80 ? -7.556 14.807 16.157 1.00 90.69 80 GLN A O 1
ATOM 620 N N . ASP A 1 81 ? -6.767 15.217 18.222 1.00 92.75 81 ASP A N 1
ATOM 621 C CA . ASP A 1 81 ? -5.409 15.593 17.818 1.00 92.75 81 ASP A CA 1
ATOM 622 C C . ASP A 1 81 ? -4.696 14.433 17.112 1.00 92.75 81 ASP A C 1
ATOM 624 O O . ASP A 1 81 ? -4.103 14.616 16.049 1.00 92.75 81 ASP A O 1
ATOM 628 N N . THR A 1 82 ? -4.817 13.216 17.653 1.00 89.19 82 THR A N 1
ATOM 629 C CA . THR A 1 82 ? -4.263 12.005 17.026 1.00 89.19 82 THR A CA 1
ATOM 630 C C . THR A 1 82 ? -4.932 11.731 15.676 1.00 89.19 82 THR A C 1
ATOM 632 O O . THR A 1 82 ? -4.263 11.361 14.711 1.00 89.19 82 THR A O 1
ATOM 635 N N . GLY A 1 83 ? -6.246 11.954 15.579 1.00 88.44 83 GLY A N 1
ATOM 636 C CA . GLY A 1 83 ? -6.998 11.852 14.332 1.00 88.44 83 GLY A CA 1
ATOM 637 C C . GLY A 1 83 ? -6.495 12.833 13.272 1.00 88.44 83 GLY A C 1
ATOM 638 O O . GLY A 1 83 ? -6.228 12.423 12.143 1.00 88.44 83 GLY A O 1
ATOM 639 N N . TYR A 1 84 ? -6.286 14.101 13.636 1.00 92.94 84 TYR A N 1
ATOM 640 C CA . TYR A 1 84 ? -5.726 15.102 12.723 1.00 92.94 84 TYR A CA 1
ATOM 641 C C . TYR A 1 84 ? -4.294 14.771 12.296 1.00 92.94 84 TYR A C 1
ATOM 643 O O . TYR A 1 84 ? -3.963 14.905 11.119 1.00 92.94 84 TYR A O 1
ATOM 651 N N . GLN A 1 85 ? -3.453 14.287 13.213 1.00 92.06 85 GLN A N 1
ATOM 652 C CA . GLN A 1 85 ? -2.099 13.842 12.878 1.00 92.06 85 GLN A CA 1
ATOM 653 C C . GLN A 1 85 ? -2.105 12.677 11.885 1.00 92.06 85 GLN A C 1
ATOM 655 O O . GLN A 1 85 ? -1.327 12.685 10.933 1.00 92.06 85 GLN A O 1
ATOM 660 N N . LEU A 1 86 ? -3.000 11.701 12.069 1.00 90.62 86 LEU A N 1
ATOM 661 C CA . LEU A 1 86 ? -3.127 10.570 11.152 1.00 90.62 86 LEU A CA 1
ATOM 662 C C . LEU A 1 86 ? -3.593 11.017 9.763 1.00 90.62 86 LEU A C 1
ATOM 664 O O . LEU A 1 86 ? -3.045 10.554 8.766 1.00 90.62 86 LEU A O 1
ATOM 668 N N . ILE A 1 87 ? -4.572 11.922 9.692 1.00 94.19 87 ILE A N 1
ATOM 669 C CA . ILE A 1 87 ? -5.062 12.467 8.419 1.00 94.19 87 ILE A CA 1
ATOM 670 C C . ILE A 1 87 ? -3.934 13.195 7.682 1.00 94.19 87 ILE A C 1
ATOM 672 O O . ILE A 1 87 ? -3.699 12.906 6.511 1.00 94.19 87 ILE A O 1
ATOM 676 N N . ASN A 1 88 ? -3.196 14.069 8.371 1.00 94.19 88 ASN A N 1
ATOM 677 C CA . ASN A 1 88 ? -2.077 14.796 7.770 1.00 94.19 88 ASN A CA 1
ATOM 678 C C . ASN A 1 88 ? -0.975 13.840 7.293 1.00 94.19 88 ASN A C 1
ATOM 680 O O . ASN A 1 88 ? -0.490 13.965 6.174 1.00 94.19 88 ASN A O 1
ATOM 684 N N . TYR A 1 89 ? -0.633 12.833 8.101 1.00 93.75 89 TYR A N 1
ATOM 685 C CA . TYR A 1 89 ? 0.350 11.820 7.721 1.00 93.75 89 TYR A CA 1
ATOM 686 C C . TYR A 1 89 ? -0.072 11.031 6.472 1.00 93.75 89 TYR A C 1
ATOM 688 O O . TYR A 1 89 ? 0.752 10.757 5.596 1.00 93.75 89 TYR A O 1
ATOM 696 N N . LEU A 1 90 ? -1.350 10.652 6.379 1.00 93.44 90 LEU A N 1
ATOM 697 C CA . LEU A 1 90 ? -1.882 9.951 5.212 1.00 93.44 90 LEU A CA 1
ATOM 698 C C . LEU A 1 90 ? -1.869 10.839 3.964 1.00 93.44 90 LEU A C 1
ATOM 700 O O . LEU A 1 90 ? -1.485 10.353 2.901 1.00 93.44 90 LEU A O 1
ATOM 704 N N . ASP A 1 91 ? -2.224 12.118 4.092 1.00 95.25 91 ASP A N 1
ATOM 705 C CA . ASP A 1 91 ? -2.205 13.074 2.980 1.00 95.25 91 ASP A CA 1
ATOM 706 C C . ASP A 1 91 ? -0.773 13.322 2.467 1.00 95.25 91 ASP A C 1
ATOM 708 O O . ASP A 1 91 ? -0.514 13.261 1.263 1.00 95.25 91 ASP A O 1
ATOM 712 N N . ASP A 1 92 ? 0.194 13.491 3.372 1.00 94.06 92 ASP A N 1
ATOM 713 C CA . ASP A 1 92 ? 1.609 13.647 3.015 1.00 94.06 92 ASP A CA 1
ATOM 714 C C . ASP A 1 92 ? 2.164 12.397 2.326 1.00 94.06 92 ASP A C 1
ATOM 716 O O . ASP A 1 92 ? 2.855 12.482 1.304 1.00 94.06 92 ASP A O 1
ATOM 720 N N . ARG A 1 93 ? 1.824 11.209 2.841 1.00 93.19 93 ARG A N 1
ATOM 721 C CA . ARG A 1 93 ? 2.236 9.939 2.234 1.00 93.19 93 ARG A CA 1
ATOM 722 C C . ARG A 1 93 ? 1.595 9.730 0.867 1.00 93.19 93 ARG A C 1
ATOM 724 O O . ARG A 1 93 ? 2.261 9.221 -0.036 1.00 93.19 93 ARG A O 1
ATOM 731 N N . GLN A 1 94 ? 0.333 10.121 0.705 1.00 93.62 94 GLN A N 1
ATOM 732 C CA . GLN A 1 94 ? -0.345 10.077 -0.583 1.00 93.62 94 GLN A CA 1
ATOM 733 C C . GLN A 1 94 ? 0.371 10.986 -1.581 1.00 93.62 94 GLN A C 1
ATOM 735 O O . GLN A 1 94 ? 0.770 10.496 -2.631 1.00 93.62 94 GLN A O 1
ATOM 740 N N . LYS A 1 95 ? 0.634 12.253 -1.233 1.00 93.44 95 LYS A N 1
ATOM 741 C CA . LYS A 1 95 ? 1.383 13.187 -2.093 1.00 93.44 95 LYS A CA 1
ATOM 742 C C . LYS A 1 95 ? 2.745 12.635 -2.499 1.00 93.44 95 LYS A C 1
ATOM 744 O O . LYS A 1 95 ? 3.075 12.663 -3.679 1.00 93.44 95 LYS A O 1
ATOM 749 N N . ALA A 1 96 ? 3.507 12.090 -1.551 1.00 92.38 96 ALA A N 1
ATOM 750 C CA . ALA A 1 96 ? 4.816 11.508 -1.835 1.00 92.38 96 ALA A CA 1
ATOM 751 C C . ALA A 1 96 ? 4.734 10.341 -2.833 1.00 92.38 96 ALA A C 1
ATOM 753 O O . ALA A 1 96 ? 5.557 10.247 -3.744 1.00 92.38 96 ALA A O 1
ATOM 754 N N . LEU A 1 97 ? 3.730 9.468 -2.689 1.00 91.00 97 LEU A N 1
ATOM 755 C CA . LEU A 1 97 ? 3.505 8.367 -3.625 1.00 91.00 97 LEU A CA 1
ATOM 756 C C . LEU A 1 97 ? 3.110 8.866 -5.013 1.00 91.00 97 LEU A C 1
ATOM 758 O O . LEU A 1 97 ? 3.631 8.342 -5.994 1.00 91.00 97 LEU A O 1
ATOM 762 N N . THR A 1 98 ? 2.236 9.870 -5.110 1.00 93.62 98 THR A N 1
ATOM 763 C CA . THR A 1 98 ? 1.841 10.441 -6.404 1.00 93.62 98 THR A CA 1
ATOM 764 C C . THR A 1 98 ? 3.043 11.055 -7.118 1.00 93.62 98 THR A C 1
ATOM 766 O O . THR A 1 98 ? 3.283 10.732 -8.277 1.00 93.62 98 THR A O 1
ATOM 769 N N . THR A 1 99 ? 3.864 11.838 -6.409 1.00 94.25 99 THR A N 1
ATOM 770 C CA . THR A 1 99 ? 5.093 12.425 -6.965 1.00 94.25 99 THR A CA 1
ATOM 771 C C . THR A 1 99 ? 6.065 11.349 -7.449 1.00 94.25 99 THR A C 1
ATOM 773 O O . THR A 1 99 ? 6.577 11.431 -8.563 1.00 94.25 99 THR A O 1
ATOM 776 N N . ALA A 1 100 ? 6.286 10.298 -6.652 1.00 90.81 100 ALA A N 1
ATOM 777 C CA . ALA A 1 100 ? 7.152 9.192 -7.053 1.00 90.81 100 ALA A CA 1
ATOM 778 C C . ALA A 1 100 ? 6.603 8.445 -8.282 1.00 90.81 100 ALA A C 1
ATOM 780 O O . ALA A 1 100 ? 7.376 7.987 -9.126 1.00 90.81 100 ALA A O 1
ATOM 781 N N . LEU A 1 101 ? 5.278 8.314 -8.400 1.00 93.31 101 LEU A N 1
ATOM 782 C CA . LEU A 1 101 ? 4.642 7.705 -9.565 1.00 93.31 101 LEU A CA 1
ATOM 783 C C . LEU A 1 101 ? 4.864 8.558 -10.821 1.00 93.31 101 LEU A C 1
ATOM 785 O O . LEU A 1 101 ? 5.252 8.019 -11.858 1.00 93.31 101 LEU A O 1
ATOM 789 N N . ASP A 1 102 ? 4.684 9.874 -10.715 1.00 92.94 102 ASP A N 1
ATOM 790 C CA . ASP A 1 102 ? 4.889 10.815 -11.819 1.00 92.94 102 ASP A CA 1
ATOM 791 C C . ASP A 1 102 ? 6.343 10.799 -12.312 1.00 92.94 102 ASP A C 1
ATOM 793 O O . ASP A 1 102 ? 6.590 10.722 -13.519 1.00 92.94 102 ASP A O 1
ATOM 797 N N . GLU A 1 103 ? 7.315 10.765 -11.395 1.00 91.25 103 GLU A N 1
ATOM 798 C CA . GLU A 1 103 ? 8.735 10.611 -11.732 1.00 91.25 103 GLU A CA 1
ATOM 799 C C . GLU A 1 103 ? 9.012 9.299 -12.479 1.00 91.25 103 GLU A C 1
ATOM 801 O O . GLU A 1 103 ? 9.725 9.284 -13.488 1.00 91.25 103 GLU A O 1
ATOM 806 N N . ARG A 1 104 ? 8.426 8.183 -12.025 1.00 88.25 104 ARG A N 1
ATOM 807 C CA . ARG A 1 104 ? 8.585 6.872 -12.677 1.00 88.25 104 ARG A CA 1
ATOM 808 C C . ARG A 1 104 ? 7.965 6.853 -14.068 1.00 88.25 104 ARG A C 1
ATOM 810 O O . ARG A 1 104 ? 8.573 6.312 -14.990 1.00 88.25 104 ARG A O 1
ATOM 817 N N . VAL A 1 105 ? 6.794 7.461 -14.239 1.00 94.06 105 VAL A N 1
ATOM 818 C CA . VAL A 1 105 ? 6.135 7.576 -15.545 1.00 94.06 105 VAL A CA 1
ATOM 819 C C . VAL A 1 105 ? 6.959 8.449 -16.493 1.00 94.06 105 VAL A C 1
ATOM 821 O O . VAL A 1 105 ? 7.129 8.088 -17.658 1.00 94.06 105 VAL A O 1
ATOM 824 N N . ALA A 1 106 ? 7.521 9.559 -16.012 1.00 91.62 106 ALA A N 1
ATOM 825 C CA . ALA A 1 106 ? 8.405 10.405 -16.811 1.00 91.62 106 ALA A CA 1
ATOM 826 C C . ALA A 1 106 ? 9.679 9.656 -17.240 1.00 91.62 106 ALA A C 1
ATOM 828 O O . ALA A 1 106 ? 10.052 9.699 -18.414 1.00 91.62 106 ALA A O 1
ATOM 829 N N . ALA A 1 107 ? 10.302 8.910 -16.322 1.00 88.94 107 ALA A N 1
ATOM 830 C CA . ALA A 1 107 ? 11.472 8.087 -16.621 1.00 88.94 107 ALA A CA 1
ATOM 831 C C . ALA A 1 107 ? 11.164 6.990 -17.655 1.00 88.94 107 ALA A C 1
ATOM 833 O O . ALA A 1 107 ? 11.957 6.770 -18.569 1.00 88.94 107 ALA A O 1
ATOM 834 N N . LEU A 1 108 ? 9.998 6.340 -17.555 1.00 85.62 108 LEU A N 1
ATOM 835 C CA . LEU A 1 108 ? 9.557 5.343 -18.533 1.00 85.62 108 LEU A CA 1
ATOM 836 C C . LEU A 1 108 ? 9.337 5.956 -19.917 1.00 85.62 108 LEU A C 1
ATOM 838 O O . LEU A 1 108 ? 9.824 5.402 -20.896 1.00 85.62 108 LEU A O 1
ATOM 842 N N . LYS A 1 109 ? 8.690 7.124 -20.008 1.00 91.62 109 LYS A N 1
ATOM 843 C CA . LYS A 1 109 ? 8.521 7.833 -21.288 1.00 91.62 109 LYS A CA 1
ATOM 844 C C . LYS A 1 109 ? 9.860 8.233 -21.910 1.00 91.62 109 LYS A C 1
ATOM 846 O O . LYS A 1 109 ? 10.033 8.123 -23.120 1.00 91.62 109 LYS A O 1
ATOM 851 N N . ALA A 1 110 ? 10.821 8.672 -21.097 1.00 88.06 110 ALA A N 1
ATOM 852 C CA . ALA A 1 110 ? 12.166 8.990 -21.575 1.00 88.06 110 ALA A CA 1
ATOM 853 C C . ALA A 1 110 ? 12.909 7.739 -22.081 1.00 88.06 110 ALA A C 1
ATOM 855 O O . ALA A 1 110 ? 13.581 7.795 -23.112 1.00 88.06 110 ALA A O 1
ATOM 856 N N . ALA A 1 111 ? 12.760 6.605 -21.389 1.00 83.81 111 ALA A N 1
ATOM 857 C CA . ALA A 1 111 ? 13.313 5.324 -21.819 1.00 83.81 111 ALA A CA 1
ATOM 858 C C . ALA A 1 111 ? 12.645 4.799 -23.102 1.00 83.81 111 ALA A C 1
ATOM 860 O O . ALA A 1 111 ? 13.321 4.271 -23.978 1.00 83.81 111 ALA A O 1
ATOM 861 N N . GLU A 1 112 ? 11.334 4.982 -23.252 1.00 87.25 112 GLU A N 1
ATOM 862 C CA . GLU A 1 112 ? 10.614 4.639 -24.480 1.00 87.25 112 GLU A CA 1
ATOM 863 C C . GLU A 1 112 ? 11.106 5.483 -25.663 1.00 87.25 112 GLU A C 1
ATOM 865 O O . GLU A 1 112 ? 11.426 4.939 -26.720 1.00 87.25 112 GLU A O 1
ATOM 870 N N . ALA A 1 113 ? 11.262 6.796 -25.470 1.00 85.88 113 ALA A N 1
ATOM 871 C CA . ALA A 1 113 ? 11.775 7.692 -26.502 1.00 85.88 113 ALA A CA 1
ATOM 872 C C . ALA A 1 113 ? 13.214 7.341 -26.923 1.00 85.88 113 ALA A C 1
ATOM 874 O O . ALA A 1 113 ? 13.528 7.358 -28.116 1.00 85.88 113 ALA A O 1
ATOM 875 N N . SER A 1 114 ? 14.090 6.979 -25.977 1.00 81.25 114 SER A N 1
ATOM 876 C CA . SER A 1 114 ? 15.465 6.568 -26.297 1.00 81.25 114 SER A CA 1
ATOM 877 C C . SER A 1 114 ? 15.510 5.230 -27.040 1.00 81.25 114 SER A C 1
ATOM 879 O O . SER A 1 114 ? 16.285 5.068 -27.991 1.00 81.25 114 SER A O 1
ATOM 881 N N . LEU A 1 115 ? 14.632 4.296 -26.669 1.00 81.38 115 LEU A N 1
ATOM 882 C CA . LEU A 1 115 ? 14.495 3.009 -27.340 1.00 81.38 115 LEU A CA 1
ATOM 883 C C . LEU A 1 115 ? 13.936 3.178 -28.757 1.00 81.38 115 LEU A C 1
ATOM 885 O O . LEU A 1 115 ? 14.447 2.566 -29.692 1.00 81.38 115 LEU A O 1
ATOM 889 N N . GLN A 1 116 ? 12.963 4.071 -28.947 1.00 82.88 116 GLN A N 1
ATOM 890 C CA . GLN A 1 116 ? 12.411 4.399 -30.260 1.00 82.88 116 GLN A CA 1
ATOM 891 C C . GLN A 1 116 ? 13.439 5.104 -31.158 1.00 82.88 116 GLN A C 1
ATOM 893 O O . GLN A 1 116 ? 13.559 4.754 -32.333 1.00 82.88 116 GLN A O 1
ATOM 898 N N . ALA A 1 117 ? 14.222 6.042 -30.617 1.00 81.50 117 ALA A N 1
ATOM 899 C CA . ALA A 1 117 ? 15.307 6.698 -31.348 1.00 81.50 117 ALA A CA 1
ATOM 900 C C . ALA A 1 117 ? 16.388 5.693 -31.775 1.00 81.50 117 ALA A C 1
ATOM 902 O O . ALA A 1 117 ? 16.852 5.712 -32.916 1.00 81.50 117 ALA A O 1
ATOM 903 N N . THR A 1 118 ? 16.727 4.753 -30.889 1.00 78.00 118 THR A N 1
ATOM 904 C CA . THR A 1 118 ? 17.666 3.670 -31.201 1.00 78.00 118 THR A CA 1
ATOM 905 C C . THR A 1 118 ? 17.088 2.736 -32.264 1.00 78.00 118 THR A C 1
ATOM 907 O O . THR A 1 118 ? 17.779 2.401 -33.221 1.00 78.00 118 THR A O 1
ATOM 910 N N . ALA A 1 119 ? 15.804 2.379 -32.171 1.00 73.50 119 ALA A N 1
ATOM 911 C CA . ALA A 1 119 ? 15.126 1.548 -33.163 1.00 73.50 119 ALA A CA 1
ATOM 912 C C . ALA A 1 119 ? 15.072 2.200 -34.558 1.00 73.50 119 ALA A C 1
ATOM 914 O O . ALA A 1 119 ? 15.153 1.498 -35.564 1.00 73.50 119 ALA A O 1
ATOM 915 N N . GLN A 1 120 ? 14.965 3.531 -34.638 1.00 75.62 120 GLN A N 1
ATOM 916 C CA . GLN A 1 120 ? 15.007 4.266 -35.909 1.00 75.62 120 GLN A CA 1
ATOM 917 C C . GLN A 1 120 ? 16.420 4.368 -36.501 1.00 75.62 120 GLN A C 1
ATOM 919 O O . GLN A 1 120 ? 16.556 4.443 -37.721 1.00 75.62 120 GLN A O 1
ATOM 924 N N . GLY A 1 121 ? 17.461 4.342 -35.663 1.00 70.31 121 GLY A N 1
ATOM 925 C CA . GLY A 1 121 ? 18.861 4.346 -36.094 1.00 70.31 121 GLY A CA 1
ATOM 926 C C . GLY A 1 121 ? 19.366 2.999 -36.625 1.00 70.31 121 GLY A C 1
ATOM 927 O O . GLY A 1 121 ? 20.431 2.951 -37.240 1.00 70.31 121 GLY A O 1
ATOM 928 N N . ILE A 1 122 ? 18.623 1.906 -36.419 1.00 68.00 122 ILE A N 1
ATOM 929 C CA . ILE A 1 122 ? 18.990 0.587 -36.944 1.00 68.00 122 ILE A CA 1
ATOM 930 C C . ILE A 1 122 ? 18.630 0.532 -38.439 1.00 68.00 122 ILE A C 1
ATOM 932 O O . ILE A 1 122 ? 17.453 0.663 -38.792 1.00 68.00 122 ILE A O 1
ATOM 936 N N . PRO A 1 123 ? 19.605 0.315 -39.344 1.00 65.38 123 PRO A N 1
ATOM 937 C CA . PRO A 1 123 ? 19.325 0.183 -40.767 1.00 65.38 123 PRO A CA 1
ATOM 938 C C . PRO A 1 123 ? 18.387 -1.007 -41.005 1.00 65.38 123 PRO A C 1
ATOM 940 O O . PRO A 1 123 ? 18.734 -2.156 -40.739 1.00 65.38 123 PRO A O 1
ATOM 943 N N . ARG A 1 124 ? 17.183 -0.729 -41.527 1.00 63.28 124 ARG A N 1
ATOM 944 C CA . ARG A 1 124 ? 16.139 -1.741 -41.797 1.00 63.28 124 ARG A CA 1
ATOM 945 C C . ARG A 1 124 ? 16.539 -2.766 -42.858 1.00 63.28 124 ARG A C 1
ATOM 947 O O . ARG A 1 124 ? 15.898 -3.805 -42.974 1.00 63.28 124 ARG A O 1
ATOM 954 N N . GLN A 1 125 ? 17.553 -2.451 -43.657 1.00 58.31 125 GLN A N 1
ATOM 955 C CA . GLN A 1 125 ? 18.066 -3.304 -44.716 1.00 58.31 125 GLN A CA 1
ATOM 956 C C . GLN A 1 125 ? 19.588 -3.218 -44.697 1.00 58.31 125 GLN A C 1
ATOM 958 O O . GLN A 1 125 ? 20.167 -2.181 -45.015 1.00 58.31 125 GLN A O 1
ATOM 963 N N . VAL A 1 126 ? 20.228 -4.314 -44.301 1.00 59.47 126 VAL A N 1
ATOM 964 C CA . VAL A 1 126 ? 21.659 -4.524 -44.503 1.00 59.47 126 VAL A CA 1
ATOM 965 C C . VAL A 1 126 ? 21.773 -5.518 -45.655 1.00 59.47 126 VAL A C 1
ATOM 967 O O . VAL A 1 126 ? 21.263 -6.632 -45.513 1.00 59.47 126 VAL A O 1
ATOM 970 N N . PRO A 1 127 ? 22.363 -5.146 -46.806 1.00 57.31 127 PRO A N 1
ATOM 971 C CA . PRO A 1 127 ? 22.584 -6.089 -47.892 1.00 57.31 127 PRO A CA 1
ATOM 972 C C . PRO A 1 127 ? 23.581 -7.147 -47.408 1.00 57.31 127 PRO A C 1
ATOM 974 O O . PRO A 1 127 ? 24.781 -6.901 -47.313 1.00 57.31 127 PRO A O 1
ATOM 977 N N . LEU A 1 128 ? 23.061 -8.312 -47.029 1.00 54.84 128 LEU A N 1
ATOM 978 C CA . LEU A 1 128 ? 23.853 -9.463 -46.624 1.00 54.84 128 LEU A CA 1
ATOM 979 C C . LEU A 1 128 ? 24.072 -10.339 -47.847 1.00 54.84 128 LEU A C 1
ATOM 981 O O . LEU A 1 128 ? 23.145 -10.968 -48.355 1.00 54.84 128 LEU A O 1
ATOM 985 N N . ASP A 1 129 ? 25.315 -10.385 -48.306 1.00 59.19 129 ASP A N 1
ATOM 986 C CA . ASP A 1 129 ? 25.731 -11.330 -49.330 1.00 59.19 129 ASP A CA 1
ATOM 987 C C . ASP A 1 129 ? 25.977 -12.699 -48.670 1.00 59.19 129 ASP A C 1
ATOM 989 O O . ASP A 1 129 ? 27.070 -13.016 -48.184 1.00 59.19 129 ASP A O 1
ATOM 993 N N . VAL A 1 130 ? 24.896 -13.478 -48.558 1.00 56.12 130 VAL A N 1
ATOM 994 C CA . VAL A 1 130 ? 24.807 -14.721 -47.764 1.00 56.12 130 VAL A CA 1
ATOM 995 C C . VAL A 1 130 ? 25.847 -15.764 -48.195 1.00 56.12 130 VAL A C 1
ATOM 997 O O . VAL A 1 130 ? 26.293 -16.573 -47.380 1.00 56.12 130 VAL A O 1
ATOM 1000 N N . PHE A 1 131 ? 26.280 -15.713 -49.457 1.00 56.38 131 PHE A N 1
ATOM 1001 C CA . PHE A 1 131 ? 27.225 -16.667 -50.033 1.00 56.38 131 PHE A CA 1
ATOM 1002 C C . PHE A 1 131 ? 28.697 -16.281 -49.842 1.00 56.38 131 PHE A C 1
ATOM 1004 O O . PHE A 1 131 ? 29.541 -17.172 -49.765 1.00 56.38 131 PHE A O 1
ATOM 1011 N N . ALA A 1 132 ? 29.023 -14.993 -49.703 1.00 61.19 132 ALA A N 1
ATOM 1012 C CA . ALA A 1 132 ? 30.407 -14.546 -49.532 1.00 61.19 132 ALA A CA 1
ATOM 1013 C C . ALA A 1 132 ? 30.871 -14.593 -48.065 1.00 61.19 132 ALA A C 1
ATOM 1015 O O . ALA A 1 132 ? 32.039 -14.861 -47.793 1.00 61.19 132 ALA A O 1
ATOM 1016 N N . ASN A 1 133 ? 29.967 -14.360 -47.105 1.00 60.16 133 ASN A N 1
ATOM 1017 C CA . ASN A 1 133 ? 30.318 -14.224 -45.688 1.00 60.16 133 ASN A CA 1
ATOM 1018 C C . ASN A 1 133 ? 29.301 -14.912 -44.763 1.00 60.16 133 ASN A C 1
ATOM 1020 O O . ASN A 1 133 ? 28.642 -14.271 -43.937 1.00 60.16 133 ASN A O 1
ATOM 1024 N N . TRP A 1 134 ? 29.198 -16.243 -44.848 1.00 65.44 134 TRP A N 1
ATOM 1025 C CA . TRP A 1 134 ? 28.255 -17.032 -44.036 1.00 65.44 134 TRP A CA 1
ATOM 1026 C C . TRP A 1 134 ? 28.418 -16.795 -42.521 1.00 65.44 134 TRP A C 1
ATOM 1028 O O . TRP A 1 134 ? 27.431 -16.688 -41.797 1.00 65.44 134 TRP A O 1
ATOM 1038 N N . ARG A 1 135 ? 29.657 -16.606 -42.041 1.00 66.25 135 ARG A N 1
ATOM 1039 C CA . ARG A 1 135 ? 29.958 -16.273 -40.635 1.00 66.25 135 ARG A CA 1
ATOM 1040 C C . ARG A 1 135 ? 29.413 -14.908 -40.209 1.00 66.25 135 ARG A C 1
ATOM 1042 O O . ARG A 1 135 ? 28.939 -14.774 -39.085 1.00 66.25 135 ARG A O 1
ATOM 1049 N N . SER A 1 136 ? 29.460 -13.912 -41.095 1.00 62.12 136 SER A N 1
ATOM 1050 C CA . SER A 1 136 ? 28.902 -12.580 -40.830 1.00 62.12 136 SER A CA 1
ATOM 1051 C C . SER A 1 136 ? 27.377 -12.615 -40.854 1.00 62.12 136 SER A C 1
ATOM 1053 O O . SER A 1 136 ? 26.747 -12.031 -39.981 1.00 62.12 136 SER A O 1
ATOM 1055 N N . THR A 1 137 ? 26.791 -13.386 -41.772 1.00 65.44 137 THR A N 1
ATOM 1056 C CA . THR A 1 137 ? 25.335 -13.569 -41.862 1.00 65.44 137 THR A CA 1
ATOM 1057 C C . THR A 1 137 ? 24.781 -14.224 -40.597 1.00 65.44 137 THR A C 1
ATOM 1059 O O . THR A 1 137 ? 23.864 -13.684 -39.988 1.00 65.44 137 THR A O 1
ATOM 1062 N N . VAL A 1 138 ? 25.402 -15.316 -40.134 1.00 68.31 138 VAL A N 1
ATOM 1063 C CA . VAL A 1 138 ? 25.048 -15.983 -38.867 1.00 68.31 138 VAL A CA 1
ATOM 1064 C C . VAL A 1 138 ? 25.237 -15.038 -37.676 1.00 68.31 138 VAL A C 1
ATOM 1066 O O . VAL A 1 138 ? 24.366 -14.959 -36.812 1.00 68.31 138 VAL A O 1
ATOM 1069 N N . GLY A 1 139 ? 26.337 -14.280 -37.640 1.00 65.69 139 GLY A N 1
ATOM 1070 C CA . GLY A 1 139 ? 26.596 -13.292 -36.591 1.00 65.69 139 GLY A CA 1
ATOM 1071 C C . GLY A 1 139 ? 25.588 -12.139 -36.568 1.00 65.69 139 GLY A C 1
ATOM 1072 O O . GLY A 1 139 ? 25.227 -11.677 -35.493 1.00 65.69 139 GLY A O 1
ATOM 1073 N N . PHE A 1 140 ? 25.083 -11.701 -37.721 1.00 67.25 140 PHE A N 1
ATOM 1074 C CA . PHE A 1 140 ? 24.121 -10.602 -37.811 1.00 67.25 140 PHE A CA 1
ATOM 1075 C C . PHE A 1 140 ? 22.692 -11.047 -37.472 1.00 67.25 140 PHE A C 1
ATOM 1077 O O . PHE A 1 140 ? 21.949 -10.298 -36.843 1.00 67.25 140 PHE A O 1
ATOM 1084 N N . THR A 1 141 ? 22.308 -12.278 -37.831 1.00 69.19 141 THR A N 1
ATOM 1085 C CA . THR A 1 141 ? 20.971 -12.817 -37.530 1.00 69.19 141 THR A CA 1
ATOM 1086 C C . THR A 1 141 ? 20.849 -13.346 -36.103 1.00 69.19 141 THR A C 1
ATOM 1088 O O . THR A 1 141 ? 19.833 -13.119 -35.452 1.00 69.19 141 THR A O 1
ATOM 1091 N N . LEU A 1 142 ? 21.869 -14.047 -35.593 1.00 73.56 142 LEU A N 1
ATOM 1092 C CA . LEU A 1 142 ? 21.844 -14.624 -34.242 1.00 73.56 142 LEU A CA 1
ATOM 1093 C C . LEU A 1 142 ? 22.494 -13.722 -33.193 1.00 73.56 142 LEU A C 1
ATOM 1095 O O . LEU A 1 142 ? 22.172 -13.852 -32.018 1.00 73.56 142 LEU A O 1
ATOM 1099 N N . GLY A 1 143 ? 23.362 -12.788 -33.584 1.00 76.06 143 GLY A N 1
ATOM 1100 C CA . GLY A 1 143 ? 24.048 -11.881 -32.661 1.00 76.06 143 GLY A CA 1
ATOM 1101 C C . GLY A 1 143 ? 23.105 -11.070 -31.773 1.00 76.06 143 GLY A C 1
ATOM 1102 O O . GLY A 1 143 ? 23.294 -11.103 -30.561 1.00 76.06 143 GLY A O 1
ATOM 1103 N N . PRO A 1 144 ? 22.059 -10.406 -32.305 1.00 77.75 144 PRO A N 1
ATOM 1104 C CA . PRO A 1 144 ? 21.101 -9.668 -31.482 1.00 77.75 144 PRO A CA 1
ATOM 1105 C C . PRO A 1 144 ? 20.348 -10.576 -30.504 1.00 77.75 144 PRO A C 1
ATOM 1107 O O . PRO A 1 144 ? 20.160 -10.212 -29.349 1.00 77.75 144 PRO A O 1
ATOM 1110 N N . VAL A 1 145 ? 19.977 -11.786 -30.936 1.00 78.25 145 VAL A N 1
ATOM 1111 C CA . VAL A 1 145 ? 19.280 -12.775 -30.097 1.00 78.25 145 VAL A CA 1
ATOM 1112 C C . VAL A 1 145 ? 20.188 -13.267 -28.972 1.00 78.25 145 VAL A C 1
ATOM 1114 O O . VAL A 1 145 ? 19.777 -13.314 -27.816 1.00 78.25 145 VAL A O 1
ATOM 1117 N N . VAL A 1 146 ? 21.444 -13.582 -29.291 1.00 78.25 146 VAL A N 1
ATOM 1118 C CA . VAL A 1 146 ? 22.449 -13.991 -28.308 1.00 78.25 146 VAL A CA 1
ATOM 1119 C C . VAL A 1 146 ? 22.758 -12.845 -27.354 1.00 78.25 146 VAL A C 1
ATOM 1121 O O . VAL A 1 146 ? 22.853 -13.087 -26.162 1.00 78.25 146 VAL A O 1
ATOM 1124 N N . LEU A 1 147 ? 22.856 -11.605 -27.832 1.00 79.69 147 LEU A N 1
ATOM 1125 C CA . LEU A 1 147 ? 23.147 -10.440 -26.998 1.00 79.69 147 LEU A CA 1
ATOM 1126 C C . LEU A 1 147 ? 21.984 -10.123 -26.051 1.00 79.69 147 LEU A C 1
ATOM 1128 O O . LEU A 1 147 ? 22.237 -9.848 -24.885 1.00 79.69 147 LEU A O 1
ATOM 1132 N N . VAL A 1 148 ? 20.731 -10.257 -26.500 1.00 79.31 148 VAL A N 1
ATOM 1133 C CA . VAL A 1 148 ? 19.541 -10.179 -25.633 1.00 79.31 148 VAL A CA 1
ATOM 1134 C C . VAL A 1 148 ? 19.518 -11.322 -24.615 1.00 79.31 148 VAL A C 1
ATOM 1136 O O . VAL A 1 148 ? 19.260 -11.092 -23.439 1.00 79.31 148 VAL A O 1
ATOM 1139 N N . LEU A 1 149 ? 19.843 -12.553 -25.018 1.00 76.31 149 LEU A N 1
ATOM 1140 C CA . LEU A 1 149 ? 19.970 -13.674 -24.080 1.00 76.31 149 LEU A CA 1
ATOM 1141 C C . LEU A 1 149 ? 21.087 -13.438 -23.056 1.00 76.31 149 LEU A C 1
ATOM 1143 O O . LEU A 1 149 ? 20.928 -13.780 -21.890 1.00 76.31 149 LEU A O 1
ATOM 1147 N N . LEU A 1 150 ? 22.195 -12.822 -23.467 1.00 77.12 150 LEU A N 1
ATOM 1148 C CA . LEU A 1 150 ? 23.344 -12.530 -22.614 1.00 77.12 150 LEU A CA 1
ATOM 1149 C C . LEU A 1 150 ? 23.048 -11.364 -21.666 1.00 77.12 150 LEU A C 1
ATOM 1151 O O . LEU A 1 150 ? 23.395 -11.445 -20.492 1.00 77.12 150 LEU A O 1
ATOM 1155 N N . THR A 1 151 ? 22.343 -10.319 -22.113 1.00 72.44 151 THR A N 1
ATOM 1156 C CA . THR A 1 151 ? 21.870 -9.254 -21.219 1.00 72.44 151 THR A CA 1
ATOM 1157 C C . THR A 1 151 ? 20.832 -9.784 -20.243 1.00 72.44 151 THR A C 1
ATOM 1159 O O . THR A 1 151 ? 20.948 -9.479 -19.062 1.00 72.44 151 THR A O 1
ATOM 1162 N N . LEU A 1 152 ? 19.890 -10.633 -20.668 1.00 70.44 152 LEU A N 1
ATOM 1163 C CA . LEU A 1 152 ? 18.949 -11.328 -19.778 1.00 70.44 152 LEU A CA 1
ATOM 1164 C C . LEU A 1 152 ? 19.667 -12.262 -18.788 1.00 70.44 152 LEU A C 1
ATOM 1166 O O . LEU A 1 152 ? 19.239 -12.398 -17.643 1.00 70.44 152 LEU A O 1
ATOM 1170 N N . LEU A 1 153 ? 20.781 -12.877 -19.190 1.00 69.94 153 LEU A N 1
ATOM 1171 C CA . LEU A 1 153 ? 21.610 -13.720 -18.327 1.00 69.94 153 LEU A CA 1
ATOM 1172 C C . LEU A 1 153 ? 22.407 -12.891 -17.304 1.00 69.94 153 LEU A C 1
ATOM 1174 O O . LEU A 1 153 ? 22.453 -13.258 -16.132 1.00 69.94 153 LEU A O 1
ATOM 1178 N N . VAL A 1 154 ? 22.965 -11.747 -17.710 1.00 69.56 154 VAL A N 1
ATOM 1179 C CA . VAL A 1 154 ? 23.706 -10.816 -16.835 1.00 69.56 154 VAL A CA 1
ATOM 1180 C C . VAL A 1 154 ? 22.772 -10.037 -15.900 1.00 69.56 154 VAL A C 1
ATOM 1182 O O . VAL A 1 154 ? 23.116 -9.817 -14.742 1.00 69.56 154 VAL A O 1
ATOM 1185 N N . THR A 1 155 ? 21.573 -9.666 -16.357 1.00 61.88 155 THR A N 1
ATOM 1186 C CA . THR A 1 155 ? 20.527 -9.027 -15.528 1.00 61.88 155 THR A CA 1
ATOM 1187 C C . THR A 1 155 ? 19.720 -10.026 -14.692 1.00 61.88 155 THR A C 1
ATOM 1189 O O . THR A 1 155 ? 18.878 -9.619 -13.898 1.00 61.88 155 THR A O 1
ATOM 1192 N N . GLY A 1 156 ? 20.008 -11.329 -14.800 1.00 55.78 156 GLY A N 1
ATOM 1193 C CA . GLY A 1 156 ? 19.460 -12.359 -13.914 1.00 55.78 156 GLY A CA 1
ATOM 1194 C C . GLY A 1 156 ? 18.027 -12.801 -14.223 1.00 55.78 156 GLY A C 1
ATOM 1195 O O . GLY A 1 156 ? 17.456 -13.555 -13.438 1.00 55.78 156 GLY A O 1
ATOM 1196 N N . HIS A 1 157 ? 17.463 -12.413 -15.370 1.00 61.84 157 HIS A N 1
ATOM 1197 C CA . HIS A 1 157 ? 16.097 -12.769 -15.766 1.00 61.84 157 HIS A CA 1
ATOM 1198 C C . HIS A 1 157 ? 15.876 -14.282 -15.952 1.00 61.84 157 HIS A C 1
ATOM 1200 O O . HIS A 1 157 ? 14.746 -14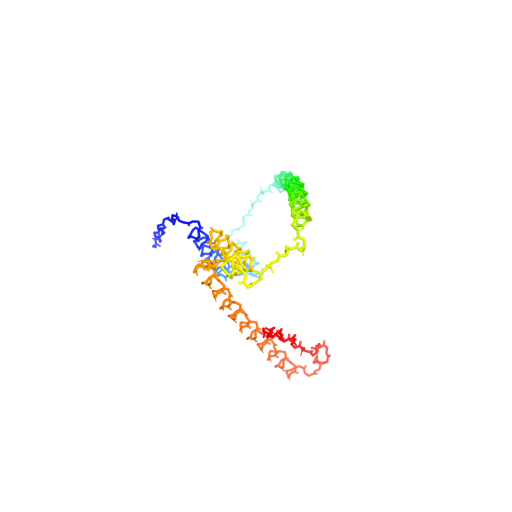.742 -15.818 1.00 61.84 157 HIS A O 1
ATOM 1206 N N . PHE A 1 158 ? 16.936 -15.067 -16.195 1.00 52.06 158 PHE A N 1
ATOM 1207 C CA . PHE A 1 158 ? 16.858 -16.534 -16.309 1.00 52.06 158 PHE A CA 1
ATOM 1208 C C . PHE A 1 158 ? 17.347 -17.313 -15.075 1.00 52.06 158 PHE A C 1
ATOM 1210 O O . PHE A 1 158 ? 17.195 -18.531 -15.050 1.00 52.06 158 PHE A O 1
ATOM 1217 N N . SER A 1 159 ? 17.938 -16.669 -14.055 1.00 48.81 159 SER A N 1
ATOM 1218 C CA . SER A 1 159 ? 18.563 -17.401 -12.931 1.00 48.81 159 SER A CA 1
ATOM 1219 C C . SER A 1 159 ? 17.870 -17.258 -11.580 1.00 48.81 159 SER A C 1
ATOM 1221 O O . SER A 1 159 ? 18.268 -17.930 -10.627 1.00 48.81 159 SER A O 1
ATOM 1223 N N . ARG A 1 160 ? 16.815 -16.446 -11.465 1.00 49.56 160 ARG A N 1
ATOM 1224 C CA . ARG A 1 160 ? 16.047 -16.335 -10.224 1.00 49.56 160 ARG A CA 1
ATOM 1225 C C . ARG A 1 160 ? 14.569 -16.060 -10.509 1.00 49.56 160 ARG A C 1
ATOM 1227 O O . ARG A 1 160 ? 14.143 -14.917 -10.506 1.00 49.56 160 ARG A O 1
ATOM 1234 N N . VAL A 1 161 ? 13.765 -17.118 -10.592 1.00 50.78 161 VAL A N 1
ATOM 1235 C CA . VAL A 1 161 ? 12.781 -17.228 -9.510 1.00 50.78 161 VAL A CA 1
ATOM 1236 C C . VAL A 1 161 ? 13.646 -17.662 -8.329 1.00 50.78 161 VAL A C 1
ATOM 1238 O O . VAL A 1 161 ? 14.188 -18.773 -8.376 1.00 50.78 161 VAL A O 1
ATOM 1241 N N . PRO A 1 162 ? 13.971 -16.780 -7.365 1.00 55.75 162 PRO A N 1
ATOM 1242 C CA . PRO A 1 162 ? 14.656 -17.201 -6.154 1.00 55.75 162 PRO A CA 1
ATOM 1243 C C . PRO A 1 162 ? 13.975 -18.479 -5.669 1.00 55.75 162 PRO A C 1
ATOM 1245 O O . PRO A 1 162 ? 12.750 -18.539 -5.670 1.00 55.75 162 PRO A O 1
ATOM 1248 N N . LYS A 1 163 ? 14.720 -19.515 -5.269 1.00 58.50 163 LYS A N 1
ATOM 1249 C CA . LYS A 1 163 ? 14.087 -20.676 -4.615 1.00 58.50 163 LYS A CA 1
ATOM 1250 C C . LYS A 1 163 ? 13.124 -20.216 -3.513 1.00 58.50 163 LYS A C 1
ATOM 1252 O O . LYS A 1 163 ? 12.061 -20.792 -3.384 1.00 58.50 163 LYS A O 1
ATOM 1257 N N . ALA A 1 164 ? 13.454 -19.103 -2.852 1.00 61.47 164 ALA A N 1
ATOM 1258 C CA . ALA A 1 164 ? 12.588 -18.385 -1.928 1.00 61.47 164 ALA A CA 1
ATOM 1259 C C . ALA A 1 164 ? 11.240 -17.936 -2.525 1.00 61.47 164 ALA A C 1
ATOM 1261 O O . ALA A 1 164 ? 10.230 -18.148 -1.877 1.00 61.47 164 ALA A O 1
ATOM 1262 N N . ASP A 1 165 ? 11.184 -17.385 -3.739 1.00 60.69 165 ASP A N 1
ATOM 1263 C CA . ASP A 1 165 ? 9.931 -16.931 -4.365 1.00 60.69 165 ASP A CA 1
ATOM 1264 C C . ASP A 1 165 ? 9.098 -18.113 -4.872 1.00 60.69 165 ASP A C 1
ATOM 1266 O O . ASP A 1 165 ? 7.873 -18.061 -4.848 1.00 60.69 165 ASP A O 1
ATOM 1270 N N . LEU A 1 166 ? 9.742 -19.204 -5.301 1.00 67.44 166 LEU A N 1
ATOM 1271 C CA . LEU A 1 166 ? 9.043 -20.430 -5.693 1.00 67.44 166 LEU A CA 1
ATOM 1272 C C . LEU A 1 166 ? 8.497 -21.161 -4.461 1.00 67.44 166 LEU A C 1
ATOM 1274 O O . LEU A 1 166 ? 7.349 -21.594 -4.463 1.00 67.44 166 LEU A O 1
ATOM 1278 N N . GLU A 1 167 ? 9.291 -21.251 -3.395 1.00 72.31 167 GLU A N 1
ATOM 1279 C CA . GLU A 1 167 ? 8.860 -21.755 -2.088 1.00 72.31 167 GLU A CA 1
ATOM 1280 C C . GLU A 1 167 ? 7.765 -20.867 -1.493 1.00 72.31 167 GLU A C 1
ATOM 1282 O O . GLU A 1 167 ? 6.796 -21.389 -0.948 1.00 72.31 167 GLU A O 1
ATOM 1287 N N . GLN A 1 168 ? 7.855 -19.544 -1.657 1.00 76.75 168 GLN A N 1
ATOM 1288 C CA . GLN A 1 168 ? 6.823 -18.604 -1.234 1.00 76.75 168 GLN A CA 1
ATOM 1289 C C . GLN A 1 168 ? 5.544 -18.782 -2.055 1.00 76.75 168 GLN A C 1
ATOM 1291 O O . GLN A 1 168 ? 4.476 -18.910 -1.468 1.00 76.75 168 GLN A O 1
ATOM 1296 N N . ALA A 1 169 ? 5.626 -18.880 -3.382 1.00 76.25 169 ALA A N 1
ATOM 1297 C CA . ALA A 1 169 ? 4.465 -19.128 -4.234 1.00 76.25 169 ALA A CA 1
ATOM 1298 C C . ALA A 1 169 ? 3.819 -20.495 -3.941 1.00 76.25 169 ALA A C 1
ATOM 1300 O O . ALA A 1 169 ? 2.594 -20.613 -3.915 1.00 76.25 169 ALA A O 1
ATOM 1301 N N . GLN A 1 170 ? 4.621 -21.528 -3.658 1.00 78.75 170 GLN A N 1
ATOM 1302 C CA . GLN A 1 170 ? 4.122 -22.837 -3.230 1.00 78.75 170 GLN A CA 1
ATOM 1303 C C . GLN A 1 170 ? 3.484 -22.785 -1.835 1.00 78.75 170 GLN A C 1
ATOM 1305 O O . GLN A 1 170 ? 2.434 -23.395 -1.624 1.00 78.75 170 GLN A O 1
ATOM 1310 N N . ALA A 1 171 ? 4.071 -22.041 -0.895 1.00 80.50 171 ALA A N 1
ATOM 1311 C CA . ALA A 1 171 ? 3.518 -21.842 0.441 1.00 80.50 171 ALA A CA 1
ATOM 1312 C C . ALA A 1 171 ? 2.204 -21.049 0.394 1.00 80.50 171 ALA A C 1
ATOM 1314 O O . ALA A 1 171 ? 1.229 -21.437 1.039 1.00 80.50 171 ALA A O 1
ATOM 1315 N N . GLU A 1 172 ? 2.144 -19.993 -0.417 1.00 79.75 172 GLU A N 1
ATOM 1316 C CA . GLU A 1 172 ? 0.935 -19.211 -0.664 1.00 79.75 172 GLU A CA 1
ATOM 1317 C C . GLU A 1 172 ? -0.146 -20.080 -1.315 1.00 79.75 172 GLU A C 1
ATOM 1319 O O . GLU A 1 172 ? -1.277 -20.115 -0.830 1.00 79.75 172 GLU A O 1
ATOM 1324 N N . ALA A 1 173 ? 0.193 -20.867 -2.341 1.00 81.19 173 ALA A N 1
ATOM 1325 C CA . ALA A 1 173 ? -0.740 -21.799 -2.973 1.00 81.19 173 ALA A CA 1
ATOM 1326 C C . ALA A 1 173 ? -1.293 -22.834 -1.976 1.00 81.19 173 ALA A C 1
ATOM 1328 O O . ALA A 1 173 ? -2.508 -23.053 -1.923 1.00 81.19 173 ALA A O 1
ATOM 1329 N N . ALA A 1 174 ? -0.438 -23.420 -1.132 1.00 83.12 174 ALA A N 1
ATOM 1330 C CA . ALA A 1 174 ? -0.860 -24.343 -0.080 1.00 83.12 174 ALA A CA 1
ATOM 1331 C C . ALA A 1 174 ? -1.764 -23.653 0.958 1.00 83.12 174 ALA A C 1
ATOM 1333 O O . ALA A 1 174 ? -2.764 -24.223 1.405 1.00 83.12 174 ALA A O 1
ATOM 1334 N N . GLN A 1 175 ? -1.471 -22.399 1.309 1.00 83.19 175 GLN A N 1
ATOM 1335 C CA . GLN A 1 175 ? -2.289 -21.607 2.223 1.00 83.19 175 GLN A CA 1
ATOM 1336 C C . GLN A 1 175 ? -3.665 -21.279 1.621 1.00 83.19 175 GLN A C 1
ATOM 1338 O O . GLN A 1 175 ? -4.681 -21.397 2.316 1.00 83.19 175 GLN A O 1
ATOM 1343 N N . TYR A 1 176 ? -3.731 -20.927 0.334 1.00 78.06 176 TYR A N 1
ATOM 1344 C CA . TYR A 1 176 ? -4.992 -20.712 -0.379 1.00 78.06 176 TYR A CA 1
ATOM 1345 C C . TYR A 1 176 ? -5.821 -21.994 -0.472 1.00 78.06 176 TYR A C 1
ATOM 1347 O O . TYR A 1 176 ? -7.030 -21.950 -0.241 1.00 78.06 176 TYR A O 1
ATOM 1355 N N . GLN A 1 177 ? -5.190 -23.144 -0.725 1.00 80.56 177 GLN A N 1
ATOM 1356 C CA . GLN A 1 177 ? -5.873 -24.441 -0.713 1.00 80.56 177 GLN A CA 1
ATOM 1357 C C . GLN A 1 177 ? -6.483 -24.738 0.661 1.00 80.56 177 GLN A C 1
ATOM 1359 O O . GLN A 1 177 ? -7.682 -25.001 0.756 1.00 80.56 177 GLN A O 1
ATOM 1364 N N . GLN A 1 178 ? -5.709 -24.584 1.740 1.00 83.38 178 GLN A N 1
ATOM 1365 C CA . GLN A 1 178 ? -6.215 -24.781 3.101 1.00 83.38 178 GLN A CA 1
ATOM 1366 C C . GLN A 1 178 ? -7.349 -23.809 3.456 1.00 83.38 178 GLN A C 1
ATOM 1368 O O . GLN A 1 178 ? -8.302 -24.186 4.143 1.00 83.38 178 GLN A O 1
ATOM 1373 N N . ARG A 1 179 ? -7.268 -22.549 3.010 1.00 77.25 179 ARG A N 1
ATOM 1374 C CA . ARG A 1 179 ? -8.319 -21.548 3.239 1.00 77.25 179 ARG A CA 1
ATOM 1375 C C . ARG A 1 179 ? -9.595 -21.893 2.471 1.00 77.25 179 ARG A C 1
ATOM 1377 O O . ARG A 1 179 ? -10.678 -21.815 3.046 1.00 77.25 179 ARG A O 1
ATOM 1384 N N . ASN A 1 180 ? -9.471 -22.339 1.224 1.00 81.50 180 ASN A N 1
ATOM 1385 C CA . ASN A 1 180 ? -10.600 -22.793 0.413 1.00 81.50 180 ASN A CA 1
ATOM 1386 C C . ASN A 1 180 ? -11.267 -24.042 1.001 1.00 81.50 180 ASN A C 1
ATOM 1388 O O . ASN A 1 180 ? -12.494 -24.134 1.014 1.00 81.50 180 ASN A O 1
ATOM 1392 N N . GLU A 1 181 ? -10.491 -24.983 1.542 1.00 82.88 181 GLU A N 1
ATOM 1393 C CA . GLU A 1 181 ? -11.041 -26.144 2.245 1.00 82.88 181 GLU A CA 1
ATOM 1394 C C . GLU A 1 181 ? -11.802 -25.755 3.516 1.00 82.88 181 GLU A C 1
ATOM 1396 O O . GLU A 1 181 ? -12.874 -26.306 3.776 1.00 82.88 181 GLU A O 1
ATOM 1401 N N . ARG A 1 182 ? -11.289 -24.792 4.296 1.00 82.25 182 ARG A N 1
ATOM 1402 C CA . ARG A 1 182 ? -12.010 -24.263 5.467 1.00 82.25 182 ARG A CA 1
ATOM 1403 C C . ARG A 1 182 ? -13.319 -23.601 5.061 1.00 82.25 182 ARG A C 1
ATOM 1405 O O . ARG A 1 182 ? -14.356 -23.964 5.605 1.00 82.25 182 ARG A O 1
ATOM 1412 N N . LEU A 1 183 ? -13.290 -22.726 4.056 1.00 78.44 183 LEU A N 1
ATOM 1413 C CA . LEU A 1 183 ? -14.493 -22.071 3.536 1.00 78.44 183 LEU A CA 1
ATOM 1414 C C . LEU A 1 183 ? -15.516 -23.087 3.009 1.00 78.44 183 LEU A C 1
ATOM 1416 O O . LEU A 1 183 ? -16.713 -22.927 3.236 1.00 78.44 183 LEU A O 1
ATOM 1420 N N . ARG A 1 184 ? -15.064 -24.172 2.364 1.00 79.12 184 ARG A N 1
ATOM 1421 C CA . ARG A 1 184 ? -15.947 -25.279 1.966 1.00 79.12 184 ARG A CA 1
ATOM 1422 C C . ARG A 1 184 ? -16.593 -25.962 3.169 1.00 79.12 184 ARG A C 1
ATOM 1424 O O . ARG A 1 184 ? -17.804 -26.158 3.147 1.00 79.12 184 ARG A O 1
ATOM 1431 N N . LYS A 1 185 ? -15.818 -26.296 4.207 1.00 82.88 185 LYS A N 1
ATOM 1432 C CA . LYS A 1 185 ? -16.328 -26.942 5.431 1.00 82.88 185 LYS A CA 1
ATOM 1433 C C . LYS A 1 185 ? -17.314 -26.048 6.183 1.00 82.88 185 LYS A C 1
ATOM 1435 O O . LYS A 1 185 ? -18.371 -26.517 6.603 1.00 82.88 185 LYS A O 1
ATOM 1440 N N . GLU A 1 186 ? -17.000 -24.762 6.310 1.00 79.44 186 GLU A N 1
ATOM 1441 C CA . GLU A 1 186 ? -17.893 -23.759 6.898 1.00 79.44 186 GLU A CA 1
ATOM 1442 C C . GLU A 1 186 ? -19.183 -23.635 6.082 1.00 79.44 186 GLU A C 1
ATOM 1444 O O . GLU A 1 186 ? -20.276 -23.712 6.641 1.00 79.44 186 GLU A O 1
ATOM 1449 N N . GLY A 1 187 ? -19.074 -23.549 4.752 1.00 82.00 187 GLY A N 1
ATOM 1450 C CA . GLY A 1 187 ? -20.223 -23.527 3.849 1.00 82.00 187 GLY A CA 1
ATOM 1451 C C . GLY A 1 187 ? -21.133 -24.747 4.015 1.00 82.00 187 GLY A C 1
ATOM 1452 O O . GLY A 1 187 ? -22.348 -24.588 4.144 1.00 82.00 187 GLY A O 1
ATOM 1453 N N . THR A 1 188 ? -20.565 -25.957 4.086 1.00 82.00 188 THR A N 1
ATOM 1454 C CA . THR A 1 188 ? -21.343 -27.184 4.339 1.00 82.00 188 THR A CA 1
ATOM 1455 C C . THR A 1 188 ? -21.989 -27.187 5.722 1.00 82.00 188 THR A C 1
ATOM 1457 O O . THR A 1 188 ? -23.156 -27.541 5.849 1.00 82.00 188 THR A O 1
ATOM 1460 N N . PHE A 1 189 ? -21.282 -26.712 6.750 1.00 84.94 189 PHE A N 1
ATOM 1461 C CA . PHE A 1 189 ? -21.805 -26.648 8.113 1.00 84.94 189 PHE A CA 1
ATOM 1462 C C . PHE A 1 189 ? -23.013 -25.709 8.232 1.00 84.94 189 PHE A C 1
ATOM 1464 O O . PHE A 1 189 ? -24.036 -26.079 8.815 1.00 84.94 189 PHE A O 1
ATOM 1471 N N . TYR A 1 190 ? -22.931 -24.508 7.651 1.00 80.50 190 TYR A N 1
ATOM 1472 C CA . TYR A 1 190 ? -24.056 -23.571 7.644 1.00 80.50 190 TYR A CA 1
ATOM 1473 C C . TYR A 1 190 ? -25.219 -24.085 6.795 1.00 80.50 190 TYR A C 1
ATOM 1475 O O . TYR A 1 190 ? -26.376 -23.940 7.192 1.00 80.50 190 TYR A O 1
ATOM 1483 N N . TYR A 1 191 ? -24.931 -24.733 5.664 1.00 81.38 191 TYR A N 1
ATOM 1484 C CA . TYR A 1 191 ? -25.956 -25.371 4.843 1.00 81.38 191 TYR A CA 1
ATOM 1485 C C . TYR A 1 191 ? -26.733 -26.440 5.627 1.00 81.38 191 TYR A C 1
ATOM 1487 O O . TYR A 1 191 ? -27.968 -26.415 5.649 1.00 81.38 191 TYR A O 1
ATOM 1495 N N . ASP A 1 192 ? -26.025 -27.326 6.328 1.00 84.31 192 ASP A N 1
ATOM 1496 C CA . ASP A 1 192 ? -26.631 -28.397 7.120 1.00 84.31 192 ASP A CA 1
ATOM 1497 C C . ASP A 1 192 ? -27.447 -27.850 8.295 1.00 84.31 192 ASP A C 1
ATOM 1499 O O . ASP A 1 192 ? -28.557 -28.326 8.553 1.00 84.31 192 ASP A O 1
ATOM 1503 N N . GLN A 1 193 ? -26.964 -26.797 8.965 1.00 83.75 193 GLN A N 1
ATOM 1504 C CA . GLN A 1 193 ? -27.736 -26.111 10.003 1.00 83.75 193 GLN A CA 1
ATOM 1505 C C . GLN A 1 193 ? -29.030 -25.505 9.461 1.00 83.75 193 GLN A C 1
ATOM 1507 O O . GLN A 1 193 ? -30.088 -25.678 10.070 1.00 83.75 193 GLN A O 1
ATOM 1512 N N . VAL A 1 194 ? -28.974 -24.824 8.314 1.00 80.69 194 VAL A N 1
ATOM 1513 C CA . VAL A 1 194 ? -30.165 -24.228 7.692 1.00 80.69 194 VAL A CA 1
ATOM 1514 C C . VAL A 1 194 ? -31.164 -25.319 7.304 1.00 80.69 194 VAL A C 1
ATOM 1516 O O . VAL A 1 194 ? -32.363 -25.166 7.546 1.00 80.69 194 VAL A O 1
ATOM 1519 N N . GLN A 1 195 ? -30.698 -26.450 6.770 1.00 81.75 195 GLN A N 1
ATOM 1520 C CA . GLN A 1 195 ? -31.559 -27.593 6.459 1.00 81.75 195 GLN A CA 1
ATOM 1521 C C . GLN A 1 195 ? -32.185 -28.210 7.717 1.00 81.75 195 GLN A C 1
ATOM 1523 O O . GLN A 1 195 ? -33.389 -28.479 7.745 1.00 81.75 195 GLN A O 1
ATOM 1528 N N . ALA A 1 196 ? -31.402 -28.400 8.782 1.00 84.50 196 ALA A N 1
ATOM 1529 C CA . ALA A 1 196 ? -31.899 -28.907 10.057 1.00 84.50 196 ALA A CA 1
ATOM 1530 C C . ALA A 1 196 ? -32.929 -27.955 10.692 1.00 84.50 196 ALA A C 1
ATOM 1532 O O . ALA A 1 196 ? -33.958 -28.408 11.198 1.00 84.50 196 ALA A O 1
ATOM 1533 N N . TYR A 1 197 ? -32.697 -26.642 10.620 1.00 81.56 197 TYR A N 1
ATOM 1534 C CA . TYR A 1 197 ? -33.622 -25.625 11.116 1.00 81.56 197 TYR A CA 1
ATOM 1535 C C . TYR A 1 197 ? -34.934 -25.616 10.322 1.00 81.56 197 TYR A C 1
ATOM 1537 O O . TYR A 1 197 ? -36.010 -25.641 10.917 1.00 81.56 197 TYR A O 1
ATOM 1545 N N . ARG A 1 198 ? -34.865 -25.685 8.984 1.00 82.00 198 ARG A N 1
ATOM 1546 C CA . ARG A 1 198 ? -36.052 -25.788 8.115 1.00 82.00 198 ARG A CA 1
ATOM 1547 C C . ARG A 1 198 ? -36.895 -27.028 8.417 1.00 82.00 198 ARG A C 1
ATOM 1549 O O . ARG A 1 198 ? -38.118 -26.931 8.421 1.00 82.00 198 ARG A O 1
ATOM 1556 N N . LYS A 1 199 ? -36.259 -28.170 8.710 1.00 84.25 199 LYS A N 1
ATOM 1557 C CA . LYS A 1 199 ? -36.959 -29.398 9.133 1.00 84.25 199 LYS A CA 1
ATOM 1558 C C . LYS A 1 199 ? -37.661 -29.232 10.483 1.00 84.25 199 LYS A C 1
ATOM 1560 O O . LYS A 1 199 ? -38.779 -29.710 10.641 1.00 84.25 199 LYS A O 1
ATOM 1565 N N . LYS A 1 200 ? -37.020 -28.562 11.448 1.00 86.69 200 LYS A N 1
ATOM 1566 C CA . LYS A 1 200 ? -37.594 -28.316 12.784 1.00 86.69 200 LYS A CA 1
ATOM 1567 C C . LYS A 1 200 ? -38.719 -27.279 12.767 1.00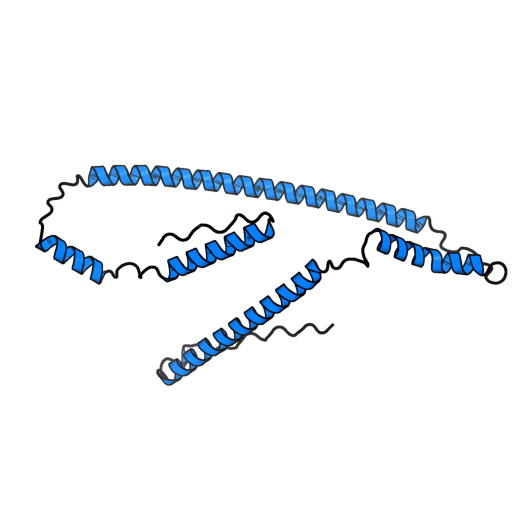 86.69 200 LYS A C 1
ATOM 1569 O O . LYS A 1 200 ? -39.661 -27.399 13.543 1.00 86.69 200 LYS A O 1
ATOM 1574 N N . PHE A 1 201 ? -38.638 -26.287 11.882 1.00 82.25 201 PHE A N 1
ATOM 1575 C CA . PHE A 1 201 ? -39.583 -25.172 11.821 1.00 82.25 201 PHE A CA 1
ATOM 1576 C C . PHE A 1 201 ? -40.148 -24.980 10.401 1.00 82.25 201 PHE A C 1
ATOM 1578 O O . PHE A 1 201 ? -39.817 -24.014 9.711 1.00 82.25 201 PHE A O 1
ATOM 1585 N N . PRO A 1 202 ? -41.059 -25.862 9.951 1.00 80.19 202 PRO A N 1
ATOM 1586 C CA . PRO A 1 202 ? -41.594 -25.817 8.588 1.00 80.19 202 PRO A CA 1
ATOM 1587 C C . PRO A 1 202 ? -42.412 -24.548 8.296 1.00 80.19 202 PRO A C 1
ATOM 1589 O O . PRO A 1 202 ? -42.474 -24.110 7.152 1.00 80.19 202 PRO A O 1
ATOM 1592 N N . LYS A 1 203 ? -42.999 -23.916 9.323 1.00 83.12 203 LYS A N 1
ATOM 1593 C CA . LYS A 1 203 ? -43.764 -22.664 9.184 1.00 83.12 203 LYS A CA 1
ATOM 1594 C C . LYS A 1 203 ? -42.884 -21.437 8.922 1.00 83.12 203 LYS A C 1
ATOM 1596 O O . LYS A 1 203 ? -43.351 -20.496 8.293 1.00 83.12 203 LYS A O 1
ATOM 1601 N N . SER A 1 204 ? -41.634 -21.434 9.396 1.00 76.00 204 SER A N 1
ATOM 1602 C CA . SER A 1 204 ? -40.694 -20.322 9.190 1.00 76.00 204 SER A CA 1
ATOM 1603 C C . SER A 1 204 ? -39.722 -20.559 8.027 1.00 76.00 204 SER A C 1
ATOM 1605 O O . SER A 1 204 ? -39.085 -19.619 7.557 1.00 76.00 204 SER A O 1
ATOM 1607 N N . ALA A 1 205 ? -39.649 -21.789 7.507 1.00 69.50 205 ALA A N 1
ATOM 1608 C CA . ALA A 1 205 ? -38.814 -22.167 6.368 1.00 69.50 205 ALA A CA 1
ATOM 1609 C C . ALA A 1 205 ? -38.972 -21.296 5.095 1.00 69.50 205 ALA A C 1
ATOM 1611 O O . ALA A 1 205 ? -37.949 -21.065 4.445 1.00 69.50 205 ALA A O 1
ATOM 1612 N N . PRO A 1 206 ? -40.169 -20.779 4.729 1.00 75.81 206 PRO A N 1
ATOM 1613 C CA . PRO A 1 206 ? -40.337 -19.922 3.549 1.00 75.81 206 PRO A CA 1
ATOM 1614 C C . PRO A 1 206 ? -39.637 -18.561 3.653 1.00 75.81 206 PRO A C 1
ATOM 1616 O O . PRO A 1 206 ? -39.321 -17.965 2.629 1.00 75.81 206 PRO A O 1
ATOM 1619 N N . TYR A 1 207 ? -39.380 -18.070 4.870 1.00 76.25 207 TYR A N 1
ATOM 1620 C CA . TYR A 1 207 ? -38.782 -16.748 5.096 1.00 76.25 207 TYR A CA 1
ATOM 1621 C C . TYR A 1 207 ? -37.252 -16.750 5.005 1.00 76.25 207 TYR A C 1
ATOM 1623 O O . TYR A 1 207 ? -36.635 -15.687 5.007 1.00 76.25 207 TYR A O 1
ATOM 1631 N N . PHE A 1 208 ? -36.623 -17.925 4.902 1.00 66.81 208 PHE A N 1
ATOM 1632 C CA . PHE A 1 208 ? -35.182 -18.026 4.696 1.00 66.81 208 PHE A CA 1
ATOM 1633 C C . PHE A 1 208 ? -34.879 -18.163 3.200 1.00 66.81 208 PHE A C 1
ATOM 1635 O O . PHE A 1 208 ? -35.323 -19.141 2.586 1.00 66.81 208 PHE A O 1
ATOM 1642 N N . PRO A 1 209 ? -34.080 -17.266 2.595 1.00 68.94 209 PRO A N 1
ATOM 1643 C CA . PRO A 1 209 ? -33.655 -17.429 1.210 1.00 68.94 209 PRO A CA 1
ATOM 1644 C C . PRO A 1 209 ? -32.914 -18.762 1.033 1.00 68.94 209 PRO A C 1
ATOM 1646 O O . PRO A 1 209 ? -32.207 -19.237 1.926 1.00 68.94 209 PRO A O 1
ATOM 1649 N N . LYS A 1 210 ? -33.131 -19.428 -0.106 1.00 67.12 210 LYS A N 1
ATOM 1650 C CA . LYS A 1 210 ? -32.429 -20.672 -0.448 1.00 67.12 210 LYS A CA 1
ATOM 1651 C C . LYS A 1 210 ? -30.951 -20.331 -0.649 1.00 67.12 210 LYS A C 1
ATOM 1653 O O . LYS A 1 210 ? -30.627 -19.589 -1.568 1.00 67.12 210 LYS A O 1
ATOM 1658 N N . TYR A 1 211 ? -30.076 -20.845 0.215 1.00 61.34 211 TYR A N 1
ATOM 1659 C CA . TYR A 1 211 ? -28.636 -20.648 0.067 1.00 61.34 211 TYR A CA 1
ATOM 1660 C C . TYR A 1 211 ? -28.167 -21.255 -1.260 1.00 61.34 211 TYR A C 1
ATOM 1662 O O . TYR A 1 211 ? -28.388 -22.442 -1.514 1.00 61.34 211 TYR A O 1
ATOM 1670 N N . VAL A 1 212 ? -27.539 -20.431 -2.095 1.00 61.19 212 VAL A N 1
ATOM 1671 C CA . VAL A 1 212 ? -26.838 -20.851 -3.307 1.00 61.19 212 VAL A CA 1
ATOM 1672 C C . VAL A 1 212 ? -25.355 -20.627 -3.026 1.00 61.19 212 VAL A C 1
ATOM 1674 O O . VAL A 1 212 ? -24.966 -19.475 -2.822 1.00 61.19 212 VAL A O 1
ATOM 1677 N N . PRO A 1 213 ? -24.529 -21.685 -2.943 1.00 56.88 213 PRO A N 1
ATOM 1678 C CA . PRO A 1 213 ? -23.100 -21.494 -2.768 1.00 56.88 213 PRO A CA 1
ATOM 1679 C C . PRO A 1 213 ? -22.553 -20.706 -3.967 1.00 56.88 213 PRO A C 1
ATOM 1681 O O . PRO A 1 213 ? -22.942 -20.993 -5.105 1.00 56.88 213 PRO A O 1
ATOM 1684 N N . PRO A 1 214 ? -21.671 -19.718 -3.743 1.00 57.16 214 PRO A N 1
ATOM 1685 C CA . PRO A 1 214 ? -21.010 -19.025 -4.838 1.00 57.16 214 PRO A CA 1
ATOM 1686 C C . PRO A 1 214 ? -20.244 -20.042 -5.692 1.00 57.16 214 PRO A C 1
ATOM 1688 O O . PRO A 1 214 ? -19.623 -20.966 -5.159 1.00 57.16 214 PRO A O 1
ATOM 1691 N N . ALA A 1 215 ? -20.329 -19.898 -7.017 1.00 55.94 215 ALA A N 1
ATOM 1692 C CA . ALA A 1 215 ? -19.617 -20.764 -7.949 1.00 55.94 215 ALA A CA 1
ATOM 1693 C C . ALA A 1 215 ? -18.122 -20.752 -7.607 1.00 55.94 215 ALA A C 1
ATOM 1695 O O . ALA A 1 215 ? -17.533 -19.685 -7.427 1.00 55.94 215 ALA A O 1
ATOM 1696 N N . ALA A 1 216 ? -17.524 -21.940 -7.477 1.00 56.25 216 ALA A N 1
ATOM 1697 C CA . ALA A 1 216 ? -16.091 -22.046 -7.252 1.00 56.25 216 ALA A CA 1
ATOM 1698 C C . ALA A 1 216 ? -15.362 -21.313 -8.393 1.00 56.25 216 ALA A C 1
ATOM 1700 O O . ALA A 1 216 ? -15.736 -21.523 -9.552 1.00 56.25 216 ALA A O 1
ATOM 1701 N N . PRO A 1 217 ? -14.366 -20.457 -8.098 1.00 48.75 217 PRO A N 1
ATOM 1702 C CA . PRO A 1 217 ? -13.576 -19.824 -9.142 1.00 48.75 217 PRO A CA 1
ATOM 1703 C C . PRO A 1 217 ? -12.983 -20.926 -10.021 1.00 48.75 217 PRO A C 1
ATOM 1705 O O . PRO A 1 217 ? -12.329 -21.845 -9.521 1.00 48.75 217 PRO A O 1
ATOM 1708 N N . GLN A 1 218 ? -13.301 -20.876 -11.316 1.00 45.38 218 GLN A N 1
ATOM 1709 C CA . GLN A 1 218 ? -12.750 -21.801 -12.295 1.00 45.38 218 GLN A CA 1
ATOM 1710 C C . GLN A 1 218 ? -11.231 -21.667 -12.253 1.00 45.38 218 GLN A C 1
ATOM 1712 O O . GLN A 1 218 ? -10.703 -20.555 -12.287 1.00 45.38 218 GLN A O 1
ATOM 1717 N N . ALA A 1 219 ? -10.544 -22.804 -12.133 1.00 42.62 219 ALA A N 1
ATOM 1718 C CA . ALA A 1 219 ? -9.108 -22.850 -12.327 1.00 42.62 219 ALA A CA 1
ATOM 1719 C C . ALA A 1 219 ? -8.828 -22.268 -13.714 1.00 42.62 219 ALA A C 1
ATOM 1721 O O . ALA A 1 219 ? -9.338 -22.777 -14.713 1.00 42.62 219 ALA A O 1
ATOM 1722 N N . VAL A 1 220 ? -8.092 -21.162 -13.752 1.00 43.38 220 VAL A N 1
ATOM 1723 C CA . VAL A 1 220 ? -7.582 -20.601 -14.997 1.00 43.38 220 VAL A CA 1
ATOM 1724 C C . VAL A 1 220 ? -6.595 -21.642 -15.512 1.00 43.38 220 VAL A C 1
ATOM 1726 O O . VAL A 1 220 ? -5.543 -21.839 -14.911 1.00 43.38 220 VAL A O 1
ATOM 1729 N N . ALA A 1 221 ? -7.016 -22.419 -16.508 1.00 39.09 221 ALA A N 1
ATOM 1730 C CA . ALA A 1 221 ? -6.136 -23.340 -17.203 1.00 39.09 221 ALA A CA 1
ATOM 1731 C C . ALA A 1 221 ? -5.143 -22.499 -18.015 1.00 39.09 221 ALA A C 1
ATOM 1733 O O . ALA A 1 221 ? -5.575 -21.635 -18.782 1.00 39.09 221 ALA A O 1
ATOM 1734 N N . GLU A 1 222 ? -3.851 -22.718 -17.768 1.00 34.66 222 GLU A N 1
ATOM 1735 C CA . GLU A 1 222 ? -2.742 -22.244 -18.609 1.00 34.66 222 GLU A CA 1
ATOM 1736 C C . GLU A 1 222 ? -2.819 -22.823 -20.027 1.00 34.66 222 GLU A C 1
ATOM 1738 O O . GLU A 1 222 ? -3.222 -24.004 -20.171 1.00 34.66 222 GLU A O 1
#

Secondary structure (DSSP, 8-state):
-PPPPPPPPSSHHHHHHHHHHHHHHHHHHHHTS-----HHHHHHHHHHHHHH--------HHHHHHHHHHHHHHHHHHHHHHHHHHHHHHHHHHHHHHHHHHHHHHHHHHHHHHHHHHHHHS-S-----TTT-HHHHHHHHHHHHHHHHHHHHHTTTTT-S-HHHHHHHHHHHHHHHHHHHHHHHHHHHHHHHHHHHHHH-TTTGGGS----PPPPPPP---

Foldseek 3Di:
DDDDDDDDDPDPVVVVVVVVVVVVVVVVVVVVPPDDPPPVRVVVVVVVVCVPDVPPPPDPVVVVVVVVVVVVVVVVVVVVVVVVVVVVVVVVVVVVVVVVVVVVVVVVVVVVVVVVVVVVVDPPDDPDPCVPCVVVVCCVVCVVVVVVVVVCVVVCVPPDVPVVVVVVVVVVVVVVVVVVVVVVVVVVVVLVVLVVVCVVCVPCNVVDPDDDPPPDPPDPDD

pLDDT: mean 71.49, std 13.89, range [34.66, 95.25]

Organism: NCBI:txid2606448